Protein AF-A0A7W5FEH5-F1 (afdb_monomer)

Solvent-accessible surface area (backbone atoms only — not comparable to full-atom values): 12881 Å² total; per-residue (Å²): 132,83,69,54,29,37,25,40,44,29,21,60,77,57,54,72,66,44,33,53,40,25,18,49,36,16,28,54,39,15,72,70,60,27,34,40,32,29,53,21,36,54,32,23,28,34,26,21,28,47,20,12,44,78,50,76,26,53,26,38,14,51,26,34,42,82,52,74,75,82,51,43,84,50,43,74,41,75,48,65,62,53,45,51,74,65,44,44,59,56,50,52,70,69,30,65,14,35,39,33,40,38,62,35,74,69,33,51,50,41,50,52,52,29,62,69,65,72,79,42,51,36,28,30,38,50,58,71,81,62,55,46,98,88,66,48,68,54,81,78,62,44,79,26,95,44,45,65,59,36,48,38,46,49,72,59,67,47,68,69,59,21,53,51,71,56,56,34,36,57,91,33,45,65,58,51,52,47,54,54,24,55,76,22,71,29,87,76,50,74,67,60,57,56,56,58,72,73,47,68,76,36,78,48,79,42,85,22,66,60,46,35,37,36,38,38,38,57,57,93,92,52,67,46,33,43,36,37,42,32,36,78,42,49,76,68,55,44,55,51,52,55,52,46,49,76,75,71

InterPro domains:
  IPR041164 AF_1126-like [PF18306] (4-126)
  IPR052341 LOG family pyrimidine/purine nucleotide 5'-monophosphatases [PTHR43393] (5-111)

Secondary structure (DSSP, 8-state):
-PPPEEEEE--SS--HHHHHHHHHHHHHHHHTTPEEEE---STHHHHHHHHHHTTT--EEEEE-SSSSTTS-TT-SEEEE---GGGGHHHHHHH-SEEEEES--HHHHHHHHHHHHHSSS-EEEESS---B-TTSPBPTTEEEESSHHHHHHHHTT-SSSSSEEEEEEEGGGHHHHHHHHHHHTT----HHHHHHHTT-SSEEEEE-SSS-EEEEEE--TT-SEEEEEEEES--HHHHHHHHHHHHH-

Foldseek 3Di:
DDAAEEEEEEDLDDDPVLLVQLLCLLQVCLVVQHEYEYQQAHDSRLSSLNSVLVSVHAYEHAYCCQDCPRGHPSHPYYDRDVNHLVSLLVRLVPHQEYEYRADDPSSVVNQVSNVVVVRHQAEYADHDFDADPVRHTDPRYHYDPGSVVRNCVNVVVPFPLQKAKDKDFLVCVVVLVCVLLVVQVADDDPVQVVQCVVDPQDWGWGVGVFTWIKGWHDDVVDRMIIIMIGTPQDPVNNVVSVVSNVVD

Nearest PDB structures (foldseek):
  6y01-assembly1_CCC  TM=8.907E-01  e=1.622E-13  Rippkaea orientalis PCC 8801
  1wek-assembly1_F  TM=8.168E-01  e=7.192E-09  Thermus thermophilus
  1weh-assembly2_B  TM=8.339E-01  e=5.600E-09  Thermus thermophilus HB8
  1wek-assembly1_C  TM=7.932E-01  e=3.659E-08  Thermus thermophilus
  3maj-assembly1_A-2  TM=5.367E-01  e=3.659E-08  Rhodopseudomonas palustris

Sequence (248 aa):
MTSVQIAVCGPAECTVRETEQARRVGELLAEAGAVVLCGGGAGVMAAVAAGARSRDGLIVGVWSGDSRAGASPDLSATVVTGMGQARNAILVRSADALISVGGSWGTLSEIALGMRRGDLPVVALGGWRIHAADGTPVPGIHYADTPESAVEHALGRSRRDDVVADWVSEENLVRFLEELSRLIGYDYDHLDEAALAAGTPLRHPLMGTPPLEVELSREPGGSVVDIRVHGAIDPILAARIETMFALL

pLDDT: mean 91.6, std 9.56, range [40.38, 98.88]

Structure (mmCIF, N/CA/C/O backbone):
data_AF-A0A7W5FEH5-F1
#
_entry.id   AF-A0A7W5FEH5-F1
#
loop_
_atom_site.group_PDB
_atom_site.id
_atom_site.type_symbol
_atom_site.label_atom_id
_atom_site.label_alt_id
_atom_site.label_comp_id
_atom_site.label_asym_id
_atom_site.label_entity_id
_atom_site.label_seq_id
_atom_site.pdbx_PDB_ins_code
_atom_site.Cartn_x
_atom_site.Cartn_y
_atom_site.Cartn_z
_atom_site.occupancy
_atom_site.B_iso_or_equiv
_atom_site.auth_seq_id
_atom_site.auth_comp_id
_atom_site.auth_asym_id
_atom_site.auth_atom_id
_atom_site.pdbx_PDB_model_num
ATOM 1 N N . MET A 1 1 ? -11.810 -15.185 7.386 1.00 48.34 1 MET A N 1
ATOM 2 C CA . MET A 1 1 ? -11.270 -13.816 7.251 1.00 48.34 1 MET A CA 1
ATOM 3 C C . MET A 1 1 ? -11.502 -13.368 5.823 1.00 48.34 1 MET A C 1
ATOM 5 O O . MET A 1 1 ? -11.326 -14.181 4.924 1.00 48.34 1 MET A O 1
ATOM 9 N N . THR A 1 2 ? -11.975 -12.143 5.619 1.00 58.84 2 THR A N 1
ATOM 10 C CA . THR A 1 2 ? -12.082 -11.534 4.287 1.00 58.84 2 THR A CA 1
ATOM 11 C C . THR A 1 2 ? -10.680 -11.192 3.787 1.00 58.84 2 THR A C 1
ATOM 13 O O . THR A 1 2 ? -9.881 -10.658 4.552 1.00 58.84 2 THR A O 1
ATOM 16 N N . SER A 1 3 ? -10.356 -11.536 2.540 1.00 82.00 3 SER A N 1
ATOM 17 C CA . SER A 1 3 ? -9.067 -11.178 1.935 1.00 82.00 3 SER A CA 1
ATOM 18 C C . SER A 1 3 ? -8.947 -9.660 1.783 1.00 82.00 3 SER A C 1
ATOM 20 O O . SER A 1 3 ? -9.900 -9.026 1.330 1.00 82.00 3 SER A O 1
ATOM 22 N N . VAL A 1 4 ? -7.780 -9.106 2.126 1.00 93.62 4 VAL A N 1
ATOM 23 C CA . VAL A 1 4 ? -7.454 -7.678 1.959 1.00 93.62 4 VAL A CA 1
ATOM 24 C C . VAL A 1 4 ? -7.454 -7.317 0.471 1.00 93.62 4 VAL A C 1
ATOM 26 O O . VAL A 1 4 ? -6.902 -8.062 -0.342 1.00 93.62 4 VAL A O 1
ATOM 29 N N . GLN A 1 5 ? -8.057 -6.187 0.110 1.00 97.75 5 GLN A N 1
ATOM 30 C CA . GLN A 1 5 ? -8.160 -5.684 -1.258 1.00 97.75 5 GLN A CA 1
ATOM 31 C C . GLN A 1 5 ? -7.259 -4.464 -1.452 1.00 97.75 5 GLN A C 1
ATOM 33 O O . GLN A 1 5 ? -7.491 -3.409 -0.870 1.00 97.75 5 GLN A O 1
ATOM 38 N N . ILE A 1 6 ? -6.244 -4.573 -2.304 1.00 98.62 6 ILE A N 1
ATOM 39 C CA . ILE A 1 6 ? -5.294 -3.484 -2.552 1.00 98.62 6 ILE A CA 1
ATOM 40 C C . ILE A 1 6 ? -5.514 -2.930 -3.953 1.00 98.62 6 ILE A C 1
ATOM 42 O O . ILE A 1 6 ? -5.346 -3.640 -4.947 1.00 98.62 6 ILE A O 1
ATOM 46 N N . ALA A 1 7 ? -5.878 -1.650 -4.039 1.00 98.69 7 ALA A N 1
ATOM 47 C CA . ALA A 1 7 ? -5.933 -0.950 -5.313 1.00 98.69 7 ALA A CA 1
ATOM 48 C C . ALA A 1 7 ? -4.529 -0.546 -5.757 1.00 98.69 7 ALA A C 1
ATOM 50 O O . ALA A 1 7 ? -3.777 0.052 -4.992 1.00 98.69 7 ALA A O 1
ATOM 51 N N . VAL A 1 8 ? -4.200 -0.825 -7.015 1.00 98.69 8 VAL A N 1
ATOM 52 C CA . VAL A 1 8 ? -2.961 -0.381 -7.651 1.00 98.69 8 VAL A CA 1
ATOM 53 C C . VAL A 1 8 ? -3.290 0.451 -8.882 1.00 98.69 8 VAL A C 1
ATOM 55 O O . VAL A 1 8 ? -4.014 0.007 -9.781 1.00 98.69 8 VAL A O 1
ATOM 58 N N . CYS A 1 9 ? -2.745 1.664 -8.933 1.00 98.25 9 CYS A N 1
ATOM 59 C CA . CYS A 1 9 ? -2.927 2.580 -10.050 1.00 98.25 9 CYS A CA 1
ATOM 60 C C . CYS A 1 9 ? -1.619 3.181 -10.563 1.00 98.25 9 CYS A C 1
ATOM 62 O O . CYS A 1 9 ? -0.602 3.187 -9.880 1.00 98.25 9 CYS A O 1
ATOM 64 N N . GLY A 1 10 ? -1.647 3.694 -11.792 1.00 97.75 10 GLY A N 1
ATOM 65 C CA . GLY A 1 10 ? -0.487 4.288 -12.450 1.00 97.75 10 GLY A CA 1
ATOM 66 C C . GLY A 1 10 ? -0.781 4.653 -13.906 1.00 97.75 10 GLY A C 1
ATOM 67 O O . GLY A 1 10 ? -1.911 4.456 -14.368 1.00 97.75 10 GLY A O 1
ATOM 68 N N . PRO A 1 11 ? 0.198 5.219 -14.627 1.00 96.69 11 PRO A N 1
ATOM 69 C CA . PRO A 1 11 ? 0.021 5.645 -16.007 1.00 96.69 11 PRO A CA 1
ATOM 70 C C . PRO A 1 11 ? -0.208 4.465 -16.970 1.00 96.69 11 PRO A C 1
ATOM 72 O O . PRO A 1 11 ? 0.320 3.365 -16.786 1.00 96.69 11 PRO A O 1
A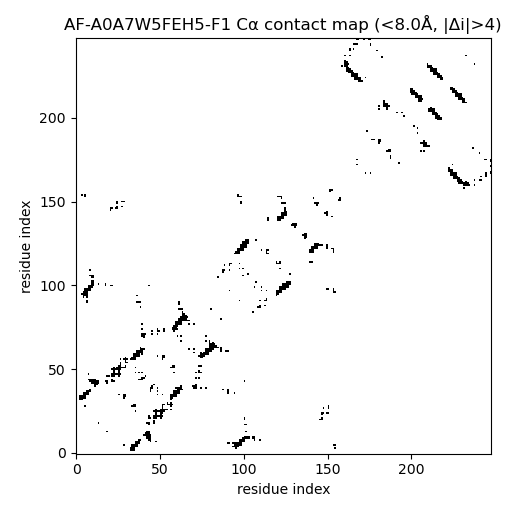TOM 75 N N . ALA A 1 12 ? -0.976 4.727 -18.034 1.00 94.75 12 ALA A N 1
ATOM 76 C CA . ALA A 1 12 ? -1.167 3.796 -19.153 1.00 94.75 12 ALA A CA 1
ATOM 77 C C . ALA A 1 12 ? 0.075 3.702 -20.062 1.00 94.75 12 ALA A C 1
ATOM 79 O O . ALA A 1 12 ? 0.290 2.680 -20.708 1.00 94.75 12 ALA A O 1
ATOM 80 N N . GLU A 1 13 ? 0.895 4.752 -20.076 1.00 95.44 13 GLU A N 1
ATOM 81 C CA . GLU A 1 13 ? 2.217 4.791 -20.699 1.00 95.44 13 GLU A CA 1
ATOM 82 C C . GLU A 1 13 ? 3.259 4.860 -19.587 1.00 95.44 13 GLU A C 1
ATOM 84 O O . GLU A 1 13 ? 3.321 5.847 -18.858 1.00 95.44 13 GLU A O 1
ATOM 89 N N . CYS A 1 14 ? 4.049 3.805 -19.416 1.00 93.31 14 CYS A N 1
ATOM 90 C CA . CYS A 1 14 ? 4.992 3.702 -18.311 1.00 93.31 14 CYS A CA 1
ATOM 91 C C . CYS A 1 14 ? 6.418 3.455 -18.801 1.00 93.31 14 CYS A C 1
ATOM 93 O O . CYS A 1 14 ? 6.663 2.845 -19.842 1.00 93.31 14 CYS A O 1
ATOM 95 N N . THR A 1 15 ? 7.373 3.926 -18.011 1.00 96.62 15 THR A N 1
ATOM 96 C CA . THR A 1 15 ? 8.795 3.635 -18.174 1.00 96.62 15 THR A CA 1
ATOM 97 C C . THR A 1 15 ? 9.098 2.168 -17.859 1.00 96.62 15 THR A C 1
ATOM 99 O O . THR A 1 15 ? 8.311 1.464 -17.219 1.00 96.62 15 THR A O 1
ATOM 102 N N . VAL A 1 16 ? 10.287 1.701 -18.257 1.00 97.56 16 VAL A N 1
ATOM 103 C CA . VAL A 1 16 ? 10.780 0.360 -17.892 1.00 97.56 16 VAL A CA 1
ATOM 104 C C . VAL A 1 16 ? 10.779 0.180 -16.372 1.00 97.56 16 VAL A C 1
ATOM 106 O O . VAL A 1 16 ? 10.249 -0.806 -15.873 1.00 97.56 16 VAL A O 1
ATOM 109 N N . ARG A 1 17 ? 11.263 1.185 -15.633 1.00 96.69 17 ARG A N 1
ATOM 110 C CA . ARG A 1 17 ? 11.301 1.157 -14.168 1.00 96.69 17 ARG A CA 1
ATOM 111 C C . ARG A 1 17 ? 9.907 1.039 -13.550 1.00 96.69 17 ARG A C 1
ATOM 113 O O . ARG A 1 17 ? 9.709 0.208 -12.673 1.00 96.69 17 ARG A O 1
ATOM 120 N N . GLU A 1 18 ? 8.941 1.840 -13.998 1.00 98.06 18 GLU A N 1
ATOM 121 C CA . GLU A 1 18 ? 7.557 1.756 -13.503 1.00 98.06 18 GLU A CA 1
ATOM 122 C C . GLU A 1 18 ? 6.922 0.400 -13.834 1.00 98.06 18 GLU A C 1
ATOM 124 O O . GLU A 1 18 ? 6.196 -0.151 -13.011 1.00 98.06 18 GLU A O 1
ATOM 129 N N . THR A 1 19 ? 7.233 -0.165 -15.005 1.00 98.44 19 THR A N 1
ATOM 130 C CA . THR A 1 19 ? 6.774 -1.501 -15.415 1.00 98.44 19 THR A CA 1
ATOM 131 C C . THR A 1 19 ? 7.313 -2.579 -14.473 1.00 98.44 19 THR A C 1
ATOM 133 O O . THR A 1 19 ? 6.551 -3.403 -13.970 1.00 98.44 19 THR A O 1
ATOM 136 N N . GLU A 1 20 ? 8.619 -2.564 -14.197 1.00 98.50 20 GLU A N 1
ATOM 137 C CA . GLU A 1 20 ? 9.277 -3.513 -13.294 1.00 98.50 20 GLU A CA 1
ATOM 138 C C . GLU A 1 20 ? 8.762 -3.380 -11.859 1.00 98.50 20 GLU A C 1
ATOM 140 O O . GLU A 1 20 ? 8.422 -4.382 -11.228 1.00 98.50 20 GLU A O 1
ATOM 145 N N . GLN A 1 21 ? 8.636 -2.145 -11.363 1.00 98.56 21 GLN A N 1
ATOM 146 C CA . GLN A 1 21 ? 8.097 -1.867 -10.034 1.00 98.56 21 GLN A CA 1
ATOM 147 C C . GLN A 1 21 ? 6.644 -2.335 -9.909 1.00 98.56 21 GLN A C 1
ATOM 149 O O . GLN A 1 21 ? 6.315 -3.027 -8.950 1.00 98.56 21 GLN A O 1
ATOM 154 N N . ALA A 1 22 ? 5.785 -2.027 -10.882 1.00 98.69 22 ALA A N 1
ATOM 155 C CA . ALA A 1 22 ? 4.389 -2.459 -10.879 1.00 98.69 22 ALA A CA 1
ATOM 156 C C . ALA A 1 22 ? 4.258 -3.987 -10.939 1.00 98.69 22 ALA A C 1
ATOM 158 O O . ALA A 1 22 ? 3.466 -4.563 -10.192 1.00 98.69 22 ALA A O 1
ATOM 159 N N . ARG A 1 23 ? 5.069 -4.656 -11.772 1.00 98.81 23 ARG A N 1
ATOM 160 C CA . ARG A 1 23 ? 5.120 -6.124 -11.823 1.00 98.81 23 ARG A CA 1
ATOM 161 C C . ARG A 1 23 ? 5.514 -6.702 -10.468 1.00 98.81 23 ARG A C 1
ATOM 163 O O . ARG A 1 23 ? 4.845 -7.608 -9.980 1.00 98.81 23 ARG A O 1
ATOM 170 N N . ARG A 1 24 ? 6.548 -6.140 -9.834 1.00 98.81 24 ARG A N 1
ATOM 171 C CA . ARG A 1 24 ? 7.015 -6.575 -8.514 1.00 98.81 24 ARG A CA 1
ATOM 172 C C . ARG A 1 24 ? 5.965 -6.357 -7.420 1.00 98.81 24 ARG A C 1
ATOM 174 O O . ARG A 1 24 ? 5.753 -7.254 -6.613 1.00 98.81 24 ARG A O 1
ATOM 181 N N . VAL A 1 25 ? 5.268 -5.217 -7.422 1.00 98.88 25 VAL A N 1
ATOM 182 C CA . VAL A 1 25 ? 4.128 -4.962 -6.520 1.00 98.88 25 VAL A CA 1
ATOM 183 C C . VAL A 1 25 ? 3.056 -6.041 -6.688 1.00 98.88 25 VAL A C 1
ATOM 185 O O . VAL A 1 25 ? 2.580 -6.587 -5.697 1.00 98.88 25 VAL A O 1
ATOM 188 N N . GLY A 1 26 ? 2.707 -6.390 -7.930 1.00 98.75 26 GLY A N 1
ATOM 189 C CA . GLY A 1 26 ? 1.721 -7.434 -8.214 1.00 98.75 26 GLY A CA 1
ATOM 190 C C . GLY A 1 26 ? 2.116 -8.798 -7.646 1.00 98.75 26 GLY A C 1
ATOM 191 O O . GLY A 1 26 ? 1.300 -9.441 -6.990 1.00 98.75 26 GLY A O 1
ATOM 192 N N . GLU A 1 27 ? 3.368 -9.218 -7.852 1.00 98.88 27 GLU A N 1
ATOM 193 C CA . GLU A 1 27 ? 3.898 -10.471 -7.292 1.00 98.88 27 GLU A CA 1
ATOM 194 C C . GLU A 1 27 ? 3.787 -10.507 -5.765 1.00 98.88 27 GLU A C 1
ATOM 196 O O . GLU A 1 27 ? 3.255 -11.463 -5.210 1.00 98.88 27 GLU A O 1
ATOM 201 N N . LEU A 1 28 ? 4.251 -9.447 -5.096 1.00 98.62 28 LEU A N 1
ATOM 202 C CA . LEU A 1 28 ? 4.276 -9.346 -3.637 1.00 98.62 28 LEU A CA 1
ATOM 203 C C . LEU A 1 28 ? 2.869 -9.374 -3.023 1.00 98.62 28 LEU A C 1
ATOM 205 O O . LEU A 1 28 ? 2.646 -10.021 -2.001 1.00 98.62 28 LEU A O 1
ATOM 209 N N . LEU A 1 29 ? 1.908 -8.684 -3.643 1.00 98.44 29 LEU A N 1
ATOM 210 C CA . LEU A 1 29 ? 0.517 -8.680 -3.187 1.00 98.44 29 LEU A CA 1
ATOM 211 C C . LEU A 1 29 ? -0.125 -10.065 -3.309 1.00 98.44 29 LEU A C 1
ATOM 213 O O . LEU A 1 29 ? -0.811 -10.508 -2.387 1.00 98.44 29 LEU A O 1
ATOM 217 N N . ALA A 1 30 ? 0.129 -10.761 -4.418 1.00 97.56 30 ALA A N 1
ATOM 218 C CA . ALA A 1 30 ? -0.353 -12.121 -4.627 1.00 97.56 30 ALA A CA 1
ATOM 219 C C . ALA A 1 30 ? 0.292 -13.120 -3.650 1.00 97.56 30 ALA A C 1
ATOM 221 O O . ALA A 1 30 ? -0.419 -13.912 -3.037 1.00 97.56 30 ALA A O 1
ATOM 222 N N . GLU A 1 31 ? 1.608 -13.031 -3.430 1.00 96.69 31 GLU A N 1
ATOM 223 C CA . GLU A 1 31 ? 2.336 -13.825 -2.426 1.00 96.69 31 GLU A CA 1
ATOM 224 C C . GLU A 1 31 ? 1.781 -13.604 -1.005 1.00 96.69 31 GLU A C 1
ATOM 226 O O . GLU A 1 31 ? 1.738 -14.531 -0.197 1.00 96.69 31 GLU A O 1
ATOM 231 N N . ALA A 1 32 ? 1.301 -12.394 -0.703 1.00 94.69 32 ALA A N 1
ATOM 232 C CA . ALA A 1 32 ? 0.654 -12.064 0.564 1.00 94.69 32 ALA A CA 1
ATOM 233 C C . ALA A 1 32 ? -0.827 -12.494 0.656 1.00 94.69 32 ALA A C 1
ATOM 235 O O . ALA A 1 32 ? -1.456 -12.271 1.692 1.00 94.69 32 ALA A O 1
ATOM 236 N N . GLY A 1 33 ? -1.395 -13.092 -0.397 1.00 95.31 33 GLY A N 1
ATOM 237 C CA . GLY A 1 33 ? -2.798 -13.516 -0.447 1.00 95.31 33 GLY A CA 1
ATOM 238 C C . GLY A 1 33 ? -3.807 -12.369 -0.584 1.00 95.31 33 GLY A C 1
ATOM 239 O O . GLY A 1 33 ? -4.996 -12.566 -0.317 1.00 95.31 33 GLY A O 1
ATOM 240 N N . ALA A 1 34 ? -3.355 -11.174 -0.977 1.00 96.75 34 ALA A N 1
ATOM 241 C CA . ALA A 1 34 ? -4.222 -10.025 -1.205 1.00 96.75 34 ALA A CA 1
ATOM 242 C C . ALA A 1 34 ? -4.932 -10.113 -2.565 1.00 96.75 34 ALA A C 1
ATOM 244 O O . ALA A 1 34 ? -4.412 -10.656 -3.542 1.00 96.75 34 ALA A O 1
ATOM 245 N N . VAL A 1 35 ? -6.126 -9.526 -2.639 1.00 98.19 35 VAL A N 1
ATOM 246 C CA . VAL A 1 35 ? -6.834 -9.298 -3.900 1.00 98.19 35 VAL A CA 1
ATOM 247 C C . VAL A 1 35 ? -6.327 -7.999 -4.508 1.00 98.19 35 VAL A C 1
ATOM 249 O O . VAL A 1 35 ? -6.398 -6.946 -3.876 1.00 98.19 35 VAL A O 1
ATOM 252 N N . VAL A 1 36 ? -5.846 -8.053 -5.746 1.00 98.69 36 VAL A N 1
ATOM 253 C CA . VAL A 1 36 ? -5.383 -6.862 -6.463 1.00 98.69 36 VAL A CA 1
ATOM 254 C C . VAL A 1 36 ? -6.550 -6.246 -7.224 1.00 98.69 36 VAL A C 1
ATOM 256 O O . VAL A 1 36 ? -7.168 -6.898 -8.066 1.00 98.69 36 VAL A O 1
ATOM 259 N N . LEU A 1 37 ? -6.835 -4.973 -6.966 1.00 98.75 37 LEU A N 1
ATOM 260 C CA . LEU A 1 37 ? -7.769 -4.175 -7.754 1.00 98.75 37 LEU A CA 1
ATOM 261 C C . LEU A 1 37 ? -6.978 -3.225 -8.662 1.00 98.75 37 LEU A C 1
ATOM 263 O O . LEU A 1 37 ? -6.056 -2.556 -8.207 1.00 98.75 37 LEU A O 1
ATOM 267 N N . CYS A 1 38 ? -7.330 -3.106 -9.940 1.00 98.38 38 CYS A N 1
ATOM 268 C CA . CYS A 1 38 ? -6.730 -2.098 -10.827 1.00 98.38 38 CYS A CA 1
ATOM 269 C C . CYS A 1 38 ? -7.743 -1.579 -11.856 1.00 98.38 38 CYS A C 1
ATOM 271 O O . CYS A 1 38 ? -8.868 -2.066 -11.931 1.00 98.38 38 CYS A O 1
ATOM 273 N N . GLY A 1 39 ? -7.376 -0.585 -12.668 1.00 96.81 39 GLY A N 1
ATOM 274 C CA . GLY A 1 39 ? -8.247 -0.089 -13.746 1.00 96.81 39 GLY A CA 1
ATOM 275 C C . GLY A 1 39 ? -8.279 -0.975 -15.002 1.00 96.81 39 GLY A C 1
ATOM 276 O O . GLY A 1 39 ? -9.066 -0.724 -15.909 1.00 96.81 39 GLY A O 1
ATOM 277 N N . GLY A 1 40 ? -7.436 -2.012 -15.071 1.00 93.69 40 GLY A N 1
ATOM 278 C CA . GLY A 1 40 ? -7.490 -3.060 -16.097 1.00 93.69 40 GLY A CA 1
ATOM 279 C C . GLY A 1 40 ? -6.951 -2.703 -17.487 1.00 93.69 40 GLY A C 1
ATOM 280 O O . GLY A 1 40 ? -7.102 -3.513 -18.398 1.00 93.69 40 GLY A O 1
ATOM 281 N N . GLY A 1 41 ? -6.346 -1.525 -17.664 1.00 92.62 41 GLY A N 1
ATOM 282 C CA . GLY A 1 41 ? -5.756 -1.088 -18.936 1.00 92.62 41 GLY A CA 1
ATOM 283 C C . GLY A 1 41 ? -4.274 -1.424 -19.103 1.00 92.62 41 GLY A C 1
ATOM 284 O O . GLY A 1 41 ? -3.713 -2.223 -18.358 1.00 92.62 41 GLY A O 1
ATOM 285 N N . ALA A 1 42 ? -3.646 -0.785 -20.091 1.00 96.06 42 ALA A N 1
ATOM 286 C CA . ALA A 1 42 ? -2.216 -0.898 -20.377 1.00 96.06 42 ALA A CA 1
ATOM 287 C C . ALA A 1 42 ? -1.330 -0.241 -19.295 1.00 96.06 42 ALA A C 1
ATOM 289 O O . ALA A 1 42 ? -1.818 0.309 -18.302 1.00 96.06 42 ALA A O 1
ATOM 290 N N . GLY A 1 43 ? -0.014 -0.299 -19.503 1.00 97.38 43 GLY A N 1
ATOM 291 C CA . GLY A 1 43 ? 0.981 0.338 -18.645 1.00 97.38 43 GLY A CA 1
ATOM 292 C C . GLY A 1 43 ? 1.088 -0.326 -17.276 1.00 97.38 43 GLY A C 1
ATOM 293 O O . GLY A 1 43 ? 1.100 -1.555 -17.173 1.00 97.38 43 GLY A O 1
ATOM 294 N N . VAL A 1 44 ? 1.109 0.485 -16.214 1.00 98.19 44 VAL A N 1
ATOM 295 C CA . VAL A 1 44 ? 1.226 0.003 -14.824 1.00 98.19 44 VAL A CA 1
ATOM 296 C C . VAL A 1 44 ? 0.162 -1.040 -14.483 1.00 98.19 44 VAL A C 1
ATOM 298 O O . VAL A 1 44 ? 0.463 -2.038 -13.831 1.00 98.19 44 VAL A O 1
ATOM 301 N N . MET A 1 45 ? -1.076 -0.845 -14.942 1.00 97.25 45 MET A N 1
ATOM 302 C CA . MET A 1 45 ? -2.188 -1.748 -14.628 1.00 97.25 45 MET A CA 1
ATOM 303 C C . MET A 1 45 ? -2.029 -3.128 -15.279 1.00 97.25 45 MET A C 1
ATOM 305 O O . MET A 1 45 ? -2.397 -4.133 -14.673 1.00 97.25 45 MET A O 1
ATOM 309 N N . ALA A 1 46 ? -1.457 -3.190 -16.483 1.00 98.19 46 ALA A N 1
ATOM 310 C CA . ALA A 1 46 ? -1.130 -4.456 -17.131 1.00 98.19 46 ALA A CA 1
ATOM 311 C C . ALA A 1 46 ? 0.047 -5.138 -16.423 1.00 98.19 46 ALA A C 1
ATOM 313 O O . ALA A 1 46 ? -0.012 -6.332 -16.149 1.00 98.19 46 ALA A O 1
ATOM 314 N N . ALA A 1 47 ? 1.080 -4.372 -16.058 1.00 98.62 47 ALA A N 1
ATOM 315 C CA . ALA A 1 47 ? 2.257 -4.896 -15.374 1.00 98.62 47 ALA A CA 1
ATOM 316 C C . ALA A 1 47 ? 1.928 -5.494 -13.995 1.00 98.62 47 ALA A C 1
ATOM 318 O O . ALA A 1 47 ? 2.362 -6.607 -13.696 1.00 98.62 47 ALA A O 1
ATOM 319 N N . VAL A 1 48 ? 1.120 -4.808 -13.177 1.00 98.75 48 VAL A N 1
ATOM 320 C CA . VAL A 1 48 ? 0.690 -5.338 -11.870 1.00 98.75 48 VAL A CA 1
ATOM 321 C C . VAL A 1 48 ? -0.194 -6.578 -12.022 1.00 98.75 48 VAL A C 1
ATOM 323 O O . VAL A 1 48 ? -0.019 -7.540 -11.276 1.00 98.75 48 VAL A O 1
ATOM 326 N N . ALA A 1 49 ? -1.091 -6.602 -13.016 1.00 98.56 49 ALA A N 1
ATOM 327 C CA . ALA A 1 49 ? -1.933 -7.766 -13.289 1.00 98.56 49 ALA A CA 1
ATOM 328 C C . ALA A 1 49 ? -1.091 -8.983 -13.702 1.00 98.56 49 ALA A C 1
ATOM 330 O O . ALA A 1 49 ? -1.289 -10.070 -13.163 1.00 98.56 49 ALA A O 1
ATOM 331 N N . ALA A 1 50 ? -0.107 -8.790 -14.585 1.00 98.50 50 ALA A N 1
ATOM 332 C CA . ALA A 1 50 ? 0.831 -9.834 -14.986 1.00 98.50 50 ALA A CA 1
ATOM 333 C C . ALA A 1 50 ? 1.672 -10.345 -13.802 1.00 98.50 50 ALA A C 1
ATOM 335 O O . ALA A 1 50 ? 1.845 -11.552 -13.634 1.00 98.50 50 ALA A O 1
ATOM 336 N N . GLY A 1 51 ? 2.166 -9.437 -12.953 1.00 98.69 51 GLY A N 1
ATOM 337 C CA . GLY A 1 51 ? 2.912 -9.781 -11.740 1.00 98.69 51 GLY A CA 1
ATOM 338 C C . GLY A 1 51 ? 2.097 -10.645 -10.782 1.00 98.69 51 GLY A C 1
ATOM 339 O O . GLY A 1 51 ? 2.520 -11.743 -10.423 1.00 98.69 51 GLY A O 1
ATOM 340 N N . ALA A 1 52 ? 0.891 -10.201 -10.437 1.00 98.50 52 ALA A N 1
ATOM 341 C CA . ALA A 1 52 ? 0.007 -10.947 -9.548 1.00 98.50 52 ALA A CA 1
ATOM 342 C C . ALA A 1 52 ? -0.425 -12.292 -10.151 1.00 98.50 52 ALA A C 1
ATOM 344 O O . ALA A 1 52 ? -0.410 -13.309 -9.459 1.00 98.50 52 ALA A O 1
ATOM 345 N N . ARG A 1 53 ? -0.728 -12.339 -11.456 1.00 98.00 53 ARG A N 1
ATOM 346 C CA . ARG A 1 53 ? -1.065 -13.591 -12.148 1.00 98.00 53 ARG A CA 1
ATOM 347 C C . ARG A 1 53 ? 0.088 -14.590 -12.141 1.00 98.00 53 ARG A C 1
ATOM 349 O O . ARG A 1 53 ? -0.158 -15.780 -11.995 1.00 98.00 53 ARG A O 1
ATOM 356 N N . SER A 1 54 ? 1.335 -14.129 -12.248 1.00 98.38 54 SER A N 1
ATOM 357 C CA . SER A 1 54 ? 2.512 -15.012 -12.195 1.00 98.38 54 SER A CA 1
ATOM 358 C C . SER A 1 54 ? 2.701 -15.728 -10.847 1.00 98.38 54 SER A C 1
ATOM 360 O O . SER A 1 54 ? 3.526 -16.636 -10.739 1.00 98.38 54 SER A O 1
ATOM 362 N N . ARG A 1 55 ? 1.935 -15.321 -9.829 1.00 98.31 55 ARG A N 1
ATOM 363 C CA . ARG A 1 55 ? 1.889 -15.881 -8.474 1.00 98.31 55 ARG A CA 1
ATOM 364 C C . ARG A 1 55 ? 0.500 -16.414 -8.104 1.00 98.31 55 ARG A C 1
ATOM 366 O O . ARG A 1 55 ? 0.174 -16.484 -6.926 1.00 98.31 55 ARG A O 1
ATOM 373 N N . ASP A 1 56 ? -0.326 -16.731 -9.103 1.00 97.56 56 ASP A N 1
ATOM 374 C CA . ASP A 1 56 ? -1.696 -17.239 -8.933 1.00 97.56 56 ASP A CA 1
ATOM 375 C C . ASP A 1 56 ? -2.613 -16.323 -8.089 1.00 97.56 56 ASP A C 1
ATOM 377 O O . ASP A 1 56 ? -3.583 -16.769 -7.474 1.00 97.56 56 ASP A O 1
ATOM 381 N N . GLY A 1 57 ? -2.325 -15.016 -8.071 1.00 97.62 57 GLY A N 1
ATOM 382 C CA . GLY A 1 57 ? -3.119 -14.020 -7.357 1.00 97.62 57 GLY A CA 1
ATOM 383 C C . GLY A 1 57 ? -4.487 -13.765 -7.994 1.00 97.62 57 GLY A C 1
ATOM 384 O O . GLY A 1 57 ? -4.688 -13.945 -9.198 1.00 97.62 57 GLY A O 1
ATOM 385 N N . LEU A 1 58 ? -5.439 -13.286 -7.188 1.00 97.94 58 LEU A N 1
ATOM 386 C CA . LEU A 1 58 ? -6.743 -12.831 -7.671 1.00 97.94 58 LEU A CA 1
ATOM 387 C C . LEU A 1 58 ? -6.666 -11.352 -8.075 1.00 97.94 58 LEU A C 1
ATOM 389 O O . LEU A 1 58 ? -6.421 -10.495 -7.227 1.00 97.94 58 LEU A O 1
ATOM 393 N N . ILE A 1 59 ? -6.917 -11.047 -9.354 1.00 98.00 59 ILE A N 1
ATOM 394 C CA . ILE A 1 59 ? -6.876 -9.678 -9.890 1.00 98.00 59 ILE A CA 1
ATOM 395 C C . ILE A 1 59 ? -8.227 -9.283 -10.482 1.00 98.00 59 ILE A C 1
ATOM 397 O O . ILE A 1 59 ? -8.740 -9.943 -11.391 1.00 98.00 59 ILE A O 1
ATOM 401 N N . VAL A 1 60 ? -8.783 -8.170 -10.011 1.00 98.56 60 VAL A N 1
ATOM 402 C CA . VAL A 1 60 ? -10.051 -7.609 -10.486 1.00 98.56 60 VAL A CA 1
ATOM 403 C C . VAL A 1 60 ? -9.806 -6.261 -11.160 1.00 98.56 60 VAL A C 1
ATOM 405 O O . VAL A 1 60 ? -9.323 -5.312 -10.545 1.00 98.56 60 VAL A O 1
ATOM 408 N N . GLY A 1 61 ? -10.171 -6.161 -12.438 1.00 98.19 61 GLY A N 1
ATOM 409 C CA . GLY A 1 61 ? -10.095 -4.912 -13.193 1.00 98.19 61 GLY A CA 1
ATOM 410 C C . GLY A 1 61 ? -11.415 -4.148 -13.167 1.00 98.19 61 GLY A C 1
ATOM 411 O O . GLY A 1 61 ? -12.416 -4.638 -13.691 1.00 98.19 61 GLY A O 1
ATOM 412 N N . VAL A 1 62 ? -11.415 -2.936 -12.617 1.00 98.31 62 VAL A N 1
ATOM 413 C CA . VAL A 1 62 ? -12.508 -1.962 -12.736 1.00 98.31 62 VAL A CA 1
ATOM 414 C C . VAL A 1 62 ? -12.334 -1.232 -14.066 1.00 98.31 62 VAL A C 1
ATOM 416 O O . VAL A 1 62 ? -11.592 -0.260 -14.166 1.00 98.31 62 VAL A O 1
ATOM 419 N N . TRP A 1 63 ? -12.979 -1.742 -15.110 1.00 97.00 63 TRP A N 1
ATOM 420 C CA . TRP A 1 63 ? -12.759 -1.331 -16.492 1.00 97.00 63 TRP A CA 1
ATOM 421 C C . TRP A 1 63 ? -13.644 -0.151 -16.897 1.00 97.00 63 TRP A C 1
ATOM 423 O O . TRP A 1 63 ? -14.847 -0.133 -16.624 1.00 97.00 63 TRP A O 1
ATOM 433 N N . SER A 1 64 ? -13.055 0.836 -17.575 1.00 95.75 64 SER A N 1
ATOM 434 C CA . SER A 1 64 ? -13.725 2.085 -17.964 1.00 95.75 64 SER A CA 1
ATOM 435 C C . SER A 1 64 ? -14.616 1.963 -19.204 1.00 95.75 64 SER A C 1
ATOM 437 O O . SER A 1 64 ? -15.510 2.793 -19.380 1.00 95.75 64 SER A O 1
ATOM 439 N N . GLY A 1 65 ? -14.375 0.956 -20.051 1.00 93.69 65 GLY A N 1
ATOM 440 C CA . GLY A 1 65 ? -15.143 0.707 -21.270 1.00 93.69 65 GLY A CA 1
ATOM 441 C C . GLY A 1 65 ? -16.543 0.150 -21.003 1.00 93.69 65 GLY A C 1
ATOM 442 O O . GLY A 1 65 ? -16.878 -0.232 -19.882 1.00 93.69 65 GLY A O 1
ATOM 443 N N . ASP A 1 66 ? -17.351 0.099 -22.058 1.00 94.31 66 ASP A N 1
ATOM 444 C CA . ASP A 1 66 ? -18.728 -0.422 -22.091 1.00 94.31 66 ASP A CA 1
ATOM 445 C C . ASP A 1 66 ? -18.810 -1.927 -22.418 1.00 94.31 66 ASP A C 1
ATOM 447 O O . ASP A 1 66 ? -19.868 -2.549 -22.333 1.00 94.31 66 ASP A O 1
ATOM 451 N N . SER A 1 67 ? -17.673 -2.531 -22.753 1.00 94.62 67 SER A N 1
ATOM 452 C CA . SER A 1 67 ? -17.490 -3.957 -23.003 1.00 94.62 67 SER A CA 1
ATOM 453 C C . SER A 1 67 ? -16.136 -4.411 -22.454 1.00 94.62 67 SER A C 1
ATOM 455 O O . SER A 1 67 ? -15.327 -3.596 -22.018 1.00 94.62 67 SER A O 1
ATOM 457 N N . ARG A 1 68 ? -15.847 -5.717 -22.486 1.00 93.69 68 ARG A N 1
ATOM 458 C CA . ARG A 1 68 ? -14.532 -6.253 -22.074 1.00 93.69 68 ARG A CA 1
ATOM 459 C C . ARG A 1 68 ? -13.412 -5.989 -23.089 1.00 93.69 68 ARG A C 1
ATOM 461 O O . ARG A 1 68 ? -12.268 -6.344 -22.822 1.00 93.69 68 ARG A O 1
ATOM 468 N N . ALA A 1 69 ? -13.722 -5.414 -24.251 1.00 94.25 69 ALA A N 1
ATOM 469 C CA . ALA A 1 69 ? -12.731 -5.163 -25.288 1.00 94.25 69 ALA A CA 1
ATOM 470 C C . ALA A 1 69 ? -11.625 -4.227 -24.770 1.00 94.25 69 ALA A C 1
ATOM 472 O O . ALA A 1 69 ? -11.914 -3.184 -24.188 1.00 94.25 69 ALA A O 1
ATOM 473 N N . GLY A 1 70 ? -10.364 -4.614 -24.979 1.00 90.50 70 GLY A N 1
ATOM 474 C CA . GLY A 1 70 ? -9.189 -3.839 -24.563 1.00 90.50 70 GLY A CA 1
ATOM 475 C C . GLY A 1 70 ? -8.786 -3.982 -23.091 1.00 90.50 70 GLY A C 1
ATOM 476 O O . GLY A 1 70 ? -7.722 -3.486 -22.725 1.00 90.50 70 GLY A O 1
ATOM 477 N N . ALA A 1 71 ? -9.576 -4.671 -22.262 1.00 93.62 71 ALA A N 1
ATOM 478 C CA . ALA A 1 71 ? -9.166 -5.002 -20.901 1.00 93.62 71 ALA A CA 1
ATOM 479 C C . ALA A 1 71 ? -8.002 -6.010 -20.918 1.00 93.62 71 ALA A C 1
ATOM 481 O O . ALA A 1 71 ? -7.936 -6.880 -21.791 1.00 93.62 71 ALA A O 1
ATOM 482 N N . SER A 1 72 ? -7.096 -5.904 -19.944 1.00 94.06 72 SER A N 1
ATOM 483 C CA . SER A 1 72 ? -5.940 -6.797 -19.833 1.00 94.06 72 SER A CA 1
ATOM 484 C C . SER A 1 72 ? -6.368 -8.276 -19.750 1.00 94.06 72 SER A C 1
ATOM 486 O O . SER A 1 72 ? -7.283 -8.604 -18.984 1.00 94.06 72 SER A O 1
ATOM 488 N N . PRO A 1 73 ? -5.706 -9.188 -20.493 1.00 93.69 73 PRO A N 1
ATOM 489 C CA . PRO A 1 73 ? -5.989 -10.624 -20.429 1.00 93.69 73 PRO A CA 1
ATOM 490 C C . PRO A 1 73 ? -5.580 -11.256 -19.090 1.00 93.69 73 PRO A C 1
ATOM 492 O O . PRO A 1 73 ? -6.061 -12.336 -18.751 1.00 93.69 73 PRO A O 1
ATOM 495 N N . ASP A 1 74 ? -4.730 -10.582 -18.310 1.00 97.38 74 ASP A N 1
ATOM 496 C CA . ASP A 1 74 ? -4.240 -11.084 -17.025 1.00 97.38 74 ASP A CA 1
ATOM 497 C C . ASP A 1 74 ? -5.240 -10.881 -15.873 1.00 97.38 74 ASP A C 1
ATOM 499 O O . ASP A 1 74 ? -5.031 -11.365 -14.758 1.00 97.38 74 ASP A O 1
ATOM 503 N N . LEU A 1 75 ? -6.372 -10.220 -16.118 1.00 97.56 75 LEU A N 1
ATOM 504 C CA . LEU A 1 75 ? -7.424 -10.051 -15.118 1.00 97.56 75 LEU A CA 1
ATOM 505 C C . LEU A 1 75 ? -8.148 -11.375 -14.845 1.00 97.56 75 LEU A C 1
ATOM 507 O O . LEU A 1 75 ? -8.544 -12.090 -15.766 1.00 97.56 75 LEU A O 1
ATOM 511 N N . SER A 1 76 ? -8.354 -11.712 -13.574 1.00 97.75 76 SER A N 1
ATOM 512 C CA . SER A 1 76 ? -9.181 -12.860 -13.177 1.00 97.75 76 SER A CA 1
ATOM 513 C C . SER A 1 76 ? -10.668 -12.538 -13.343 1.00 97.75 76 SER A C 1
ATOM 515 O O . SER A 1 76 ? -11.459 -13.390 -13.744 1.00 97.75 76 SER A O 1
ATOM 517 N N . ALA A 1 77 ? -11.048 -11.286 -13.076 1.00 97.62 77 ALA A N 1
ATOM 518 C CA . ALA A 1 77 ? -12.382 -10.762 -13.330 1.00 97.62 77 ALA A CA 1
ATOM 519 C C . ALA A 1 77 ? -12.326 -9.318 -13.845 1.00 97.62 77 ALA A C 1
ATOM 521 O O . ALA A 1 77 ? -11.431 -8.544 -13.509 1.00 97.62 77 ALA A O 1
ATOM 522 N N . THR A 1 78 ? -13.326 -8.941 -14.641 1.00 98.19 78 THR A N 1
ATOM 523 C CA . THR A 1 78 ? -13.480 -7.584 -15.177 1.00 98.19 78 THR A CA 1
ATOM 524 C C . THR A 1 78 ? -14.855 -7.058 -14.802 1.00 98.19 78 THR A C 1
ATOM 526 O O . THR A 1 78 ? -15.867 -7.659 -15.172 1.00 98.19 78 THR A O 1
ATOM 529 N N . VAL A 1 79 ? -14.884 -5.928 -14.105 1.00 98.00 79 VAL A N 1
ATOM 530 C CA . VAL A 1 79 ? -16.089 -5.147 -13.832 1.00 98.00 79 VAL A CA 1
ATOM 531 C C . VAL A 1 79 ? -16.185 -4.078 -14.913 1.00 98.00 79 VAL A C 1
ATOM 533 O O . VAL A 1 79 ? -15.443 -3.101 -14.894 1.00 98.00 79 VAL A O 1
ATOM 536 N N . VAL A 1 80 ? -17.061 -4.290 -15.893 1.00 97.62 80 VAL A N 1
ATOM 537 C CA . VAL A 1 80 ? -17.311 -3.337 -16.984 1.00 97.62 80 VAL A CA 1
ATOM 538 C C . VAL A 1 80 ? -18.220 -2.229 -16.459 1.00 97.62 80 VAL A C 1
ATOM 540 O O . VAL A 1 80 ? -19.313 -2.525 -15.982 1.00 97.62 80 VAL A O 1
ATOM 543 N N . THR A 1 81 ? -17.772 -0.973 -16.522 1.00 97.38 81 THR A N 1
ATOM 544 C CA . THR A 1 81 ? -18.512 0.151 -15.919 1.00 97.38 81 THR A CA 1
ATOM 545 C C . THR A 1 81 ? -19.160 1.086 -16.937 1.00 97.38 81 THR A C 1
ATOM 547 O O . THR A 1 81 ? -20.200 1.662 -16.639 1.00 97.38 81 THR A O 1
ATOM 550 N N . GLY A 1 82 ? -18.559 1.289 -18.115 1.00 96.44 82 GLY A N 1
ATOM 551 C CA . GLY A 1 82 ? -18.971 2.339 -19.056 1.00 96.44 82 GLY A CA 1
ATOM 552 C C . GLY A 1 82 ? -18.840 3.767 -18.503 1.00 96.44 82 GLY A C 1
ATOM 553 O O . GLY A 1 82 ? -19.425 4.698 -19.048 1.00 96.44 82 GLY A O 1
ATOM 554 N N . MET A 1 83 ? -18.102 3.960 -17.403 1.00 96.31 83 MET A N 1
ATOM 555 C CA . MET A 1 83 ? -18.067 5.221 -16.647 1.00 96.31 83 MET A CA 1
ATOM 556 C C . MET A 1 83 ? -16.879 6.126 -16.996 1.00 96.31 83 MET A C 1
ATOM 558 O O . MET A 1 83 ? -16.682 7.163 -16.354 1.00 96.31 83 MET A O 1
ATOM 562 N N . GLY A 1 84 ? -16.041 5.747 -17.965 1.00 93.62 84 GLY A N 1
ATOM 563 C CA . GLY A 1 84 ? -14.821 6.496 -18.263 1.00 93.62 84 GLY A CA 1
ATOM 564 C C . GLY A 1 84 ? -13.950 6.639 -17.009 1.00 93.62 84 GLY A C 1
ATOM 565 O O . GLY A 1 84 ? -13.628 5.647 -16.365 1.00 93.62 84 GLY A O 1
ATOM 566 N N . GLN A 1 85 ? -13.597 7.871 -16.631 1.00 94.19 85 GLN A N 1
ATOM 567 C CA . GLN A 1 85 ? -12.790 8.146 -15.431 1.00 94.19 85 GLN A CA 1
ATOM 568 C C . GLN A 1 85 ? -13.594 8.144 -14.122 1.00 94.19 85 GLN A C 1
ATOM 570 O O . GLN A 1 85 ? -13.011 8.024 -13.049 1.00 94.19 85 GLN A O 1
ATOM 575 N N . ALA A 1 86 ? -14.930 8.223 -14.165 1.00 95.38 86 ALA A N 1
ATOM 576 C CA . ALA A 1 86 ? -15.736 8.198 -12.940 1.00 95.38 86 ALA A CA 1
ATOM 577 C C . ALA A 1 86 ? -15.626 6.852 -12.193 1.00 95.38 86 ALA A C 1
ATOM 579 O O . ALA A 1 86 ? -15.810 6.797 -10.976 1.00 95.38 86 ALA A O 1
ATOM 580 N N . ARG A 1 87 ? -15.220 5.781 -12.893 1.00 96.56 87 ARG A N 1
ATOM 581 C CA . ARG A 1 87 ? -14.907 4.463 -12.312 1.00 96.56 87 ARG A CA 1
ATOM 582 C C . ARG A 1 87 ? -13.810 4.502 -11.245 1.00 96.56 87 ARG A C 1
ATOM 584 O O . ARG A 1 87 ? -13.745 3.601 -10.414 1.00 96.56 87 ARG A O 1
ATOM 591 N N . ASN A 1 88 ? -12.957 5.529 -11.244 1.00 97.44 88 ASN A N 1
ATOM 592 C CA . ASN A 1 88 ? -11.876 5.687 -10.268 1.00 97.44 88 ASN A CA 1
ATOM 593 C C . ASN A 1 88 ? -12.430 5.719 -8.832 1.00 97.44 88 ASN A C 1
ATOM 595 O O . ASN A 1 88 ? -11.831 5.152 -7.923 1.00 97.44 88 ASN A O 1
ATOM 599 N N . ALA A 1 89 ? -13.623 6.296 -8.634 1.00 97.19 89 ALA A N 1
ATOM 600 C CA . ALA A 1 89 ? -14.294 6.304 -7.336 1.00 97.19 89 ALA A CA 1
ATOM 601 C C . ALA A 1 89 ? -14.706 4.900 -6.871 1.00 97.19 89 ALA A C 1
ATOM 603 O O . ALA A 1 89 ? -14.614 4.616 -5.680 1.00 97.19 89 ALA A O 1
ATOM 604 N N . ILE A 1 90 ? -15.116 4.018 -7.791 1.00 97.94 90 ILE A N 1
ATOM 605 C CA . ILE A 1 90 ? -15.432 2.617 -7.478 1.00 97.94 90 ILE A CA 1
ATOM 606 C C . ILE A 1 90 ? -14.159 1.902 -7.030 1.00 97.94 90 ILE A C 1
ATOM 608 O O . ILE A 1 90 ? -14.150 1.317 -5.954 1.00 97.94 90 ILE A O 1
ATOM 612 N N . LEU A 1 91 ? -13.071 2.022 -7.802 1.00 98.19 91 LEU A N 1
ATOM 613 C CA . LEU A 1 91 ? -11.789 1.394 -7.464 1.00 98.19 91 LEU A CA 1
ATOM 614 C C . LEU A 1 91 ? -11.323 1.782 -6.051 1.00 98.19 91 LEU A C 1
ATOM 616 O O . LEU A 1 91 ? -11.030 0.915 -5.236 1.00 98.19 91 LEU A O 1
ATOM 620 N N . VAL A 1 92 ? -11.300 3.082 -5.752 1.00 97.56 92 VAL A N 1
ATOM 621 C CA . VAL A 1 92 ? -10.827 3.611 -4.463 1.00 97.56 92 VAL A CA 1
ATOM 622 C C . VAL A 1 92 ? -11.759 3.238 -3.301 1.00 97.56 92 VAL A C 1
ATOM 624 O O . VAL A 1 92 ? -11.303 3.009 -2.181 1.00 97.56 92 VAL A O 1
ATOM 627 N N . ARG A 1 93 ? -13.075 3.175 -3.534 1.00 96.62 93 ARG A N 1
ATOM 628 C CA . ARG A 1 93 ? -14.050 2.797 -2.497 1.00 96.62 93 ARG A CA 1
ATOM 629 C C . ARG A 1 93 ? -14.061 1.307 -2.190 1.00 96.62 93 ARG A C 1
ATOM 631 O O . ARG A 1 93 ? -14.448 0.947 -1.086 1.00 96.62 93 ARG A O 1
ATOM 638 N N . SER A 1 94 ? -13.648 0.472 -3.136 1.00 96.50 94 SER A N 1
ATOM 639 C CA . SER A 1 94 ? -13.556 -0.976 -2.947 1.00 96.50 94 SER A CA 1
ATOM 640 C C . SER A 1 94 ? -12.264 -1.429 -2.266 1.00 96.50 94 SER A C 1
ATOM 642 O O . SER A 1 94 ? -12.184 -2.582 -1.874 1.00 96.50 94 SER A O 1
ATOM 644 N N . ALA A 1 95 ? -11.261 -0.561 -2.131 1.00 97.06 95 ALA A N 1
ATOM 645 C CA . ALA A 1 95 ? -9.953 -0.942 -1.610 1.00 97.06 95 ALA A CA 1
ATOM 646 C C . ALA A 1 95 ? -9.821 -0.754 -0.091 1.00 97.06 95 ALA A C 1
ATOM 648 O O . ALA A 1 95 ? -10.395 0.175 0.477 1.00 97.06 95 ALA A O 1
ATOM 649 N N . ASP A 1 96 ? -8.995 -1.585 0.535 1.00 96.12 96 ASP A N 1
ATOM 650 C CA . ASP A 1 96 ? -8.520 -1.441 1.913 1.00 96.12 96 ASP A CA 1
ATOM 651 C C . ASP A 1 96 ? -7.258 -0.567 1.990 1.00 96.12 96 ASP A C 1
ATOM 653 O O . ASP A 1 96 ? -7.039 0.091 3.000 1.00 96.12 96 ASP A O 1
ATOM 657 N N . ALA A 1 97 ? -6.465 -0.494 0.912 1.00 97.75 97 ALA A N 1
ATOM 658 C CA . ALA A 1 97 ? -5.401 0.497 0.714 1.00 97.75 97 ALA A CA 1
ATOM 659 C C . ALA A 1 97 ? -5.148 0.768 -0.780 1.00 97.75 97 ALA A C 1
ATOM 661 O O . ALA A 1 97 ? -5.544 -0.013 -1.650 1.00 97.75 97 ALA A O 1
ATOM 662 N N . LEU A 1 98 ? -4.477 1.882 -1.082 1.00 98.50 98 LEU A N 1
ATOM 663 C CA . LEU A 1 98 ? -4.134 2.310 -2.440 1.00 98.50 98 LEU A CA 1
ATOM 664 C C . LEU A 1 98 ? -2.617 2.443 -2.606 1.00 98.50 98 LEU A C 1
ATOM 666 O O . LEU A 1 98 ? -1.983 3.185 -1.862 1.00 98.50 98 LEU A O 1
ATOM 670 N N . ILE A 1 99 ? -2.057 1.803 -3.631 1.00 98.75 99 ILE A N 1
ATOM 671 C CA . ILE A 1 99 ? -0.678 2.004 -4.087 1.00 98.75 99 ILE A CA 1
ATOM 672 C C . ILE A 1 99 ? -0.707 2.685 -5.458 1.00 98.75 99 ILE A C 1
ATOM 674 O O . ILE A 1 99 ? -1.193 2.115 -6.436 1.00 98.75 99 ILE A O 1
ATOM 678 N N . SER A 1 100 ? -0.144 3.885 -5.567 1.00 98.38 100 SER A N 1
ATOM 679 C CA . SER A 1 100 ? 0.140 4.508 -6.859 1.00 98.38 100 SER A CA 1
ATOM 680 C C . SER A 1 100 ? 1.579 4.232 -7.280 1.00 98.38 100 SER A C 1
ATOM 682 O O . SER A 1 100 ? 2.499 4.531 -6.522 1.00 98.38 100 SER A O 1
ATOM 684 N N . VAL A 1 101 ? 1.784 3.724 -8.492 1.00 98.44 101 VAL A N 1
ATOM 685 C CA . VAL A 1 101 ? 3.103 3.553 -9.113 1.00 98.44 101 VAL A CA 1
ATOM 686 C C . VAL A 1 101 ? 3.252 4.578 -10.233 1.00 98.44 101 VAL A C 1
ATOM 688 O O . VAL A 1 101 ? 2.452 4.593 -11.172 1.00 98.44 101 VAL A O 1
ATOM 691 N N . GLY A 1 102 ? 4.271 5.434 -10.145 1.00 95.75 102 GLY A N 1
ATOM 692 C CA . GLY A 1 102 ? 4.475 6.502 -11.127 1.00 95.75 102 GLY A CA 1
ATOM 693 C C . GLY A 1 102 ? 3.416 7.611 -11.061 1.00 95.75 102 GLY A C 1
ATOM 694 O O . GLY A 1 102 ? 2.716 7.774 -10.059 1.00 95.75 102 GLY A O 1
ATOM 695 N N . GLY A 1 103 ? 3.313 8.430 -12.116 1.00 92.44 103 GLY A N 1
ATOM 696 C CA . GLY A 1 103 ? 2.462 9.629 -12.104 1.00 92.44 103 GLY A CA 1
ATOM 697 C C . GLY A 1 103 ? 1.713 9.908 -13.409 1.00 92.44 103 GLY A C 1
ATOM 698 O O . GLY A 1 103 ? 2.316 10.167 -14.442 1.00 92.44 103 GLY A O 1
ATOM 699 N N . SER A 1 104 ? 0.378 9.938 -13.341 1.00 94.62 104 SER A N 1
ATOM 700 C CA . SER A 1 104 ? -0.506 10.494 -14.381 1.00 94.62 104 SER A CA 1
ATOM 701 C C . SER A 1 104 ? -1.640 11.316 -13.764 1.00 94.62 104 SER A C 1
ATOM 703 O O . SER A 1 104 ? -1.869 11.246 -12.556 1.00 94.62 104 SER A O 1
ATOM 705 N N . TRP A 1 105 ? -2.396 12.057 -14.577 1.00 95.31 105 TRP A N 1
ATOM 706 C CA . TRP A 1 105 ? -3.594 12.768 -14.105 1.00 95.31 105 TRP A CA 1
ATOM 707 C C . TRP A 1 105 ? -4.670 11.827 -13.552 1.00 95.31 105 TRP A C 1
ATOM 709 O O . TRP A 1 105 ? -5.287 12.131 -12.532 1.00 95.31 105 TRP A O 1
ATOM 719 N N . GLY A 1 106 ? -4.863 10.662 -14.181 1.00 95.25 106 GLY A N 1
ATOM 720 C CA . GLY A 1 106 ? -5.770 9.630 -13.669 1.00 95.25 106 GLY A CA 1
ATOM 721 C C . GLY A 1 106 ? -5.317 9.128 -12.298 1.00 95.25 106 GLY A C 1
ATOM 722 O O . GLY A 1 106 ? -6.100 9.134 -11.351 1.00 95.25 106 GLY A O 1
ATOM 723 N N . THR A 1 107 ? -4.024 8.828 -12.166 1.00 96.56 107 THR A N 1
ATOM 724 C CA . THR A 1 107 ? -3.393 8.418 -10.903 1.00 96.56 107 THR A CA 1
ATOM 725 C C . THR A 1 107 ? -3.566 9.478 -9.813 1.00 96.56 107 THR A C 1
ATOM 727 O O . THR A 1 107 ? -3.961 9.153 -8.698 1.00 96.56 107 THR A O 1
ATOM 730 N N . LEU A 1 108 ? -3.347 10.760 -10.134 1.00 96.88 108 LEU A N 1
ATOM 731 C CA . LEU A 1 108 ? -3.542 11.861 -9.186 1.00 96.88 108 LEU A CA 1
ATOM 732 C C . LEU A 1 108 ? -4.999 11.956 -8.715 1.00 96.88 108 LEU A C 1
ATOM 734 O O . LEU A 1 108 ? -5.245 12.225 -7.542 1.00 96.88 108 LEU A O 1
ATOM 738 N N . SER A 1 109 ? -5.968 11.706 -9.603 1.00 97.31 109 SER A N 1
ATOM 739 C CA . SER A 1 109 ? -7.387 11.689 -9.230 1.00 97.31 109 SER A CA 1
ATOM 740 C C . SER A 1 109 ? -7.723 10.558 -8.251 1.00 97.31 109 SER A C 1
ATOM 742 O O . SER A 1 109 ? -8.479 10.780 -7.308 1.00 97.31 109 SER A O 1
ATOM 744 N N . GLU A 1 110 ? -7.135 9.371 -8.425 1.00 98.06 110 GLU A N 1
ATOM 745 C CA . GLU A 1 110 ? -7.325 8.229 -7.521 1.00 98.06 110 GLU A CA 1
ATOM 746 C C . GLU A 1 110 ? -6.662 8.489 -6.160 1.00 98.06 110 GLU A C 1
ATOM 748 O O . GLU A 1 110 ? -7.295 8.252 -5.132 1.00 98.06 110 GLU A O 1
ATOM 753 N N . ILE A 1 111 ? -5.459 9.081 -6.143 1.00 97.50 111 ILE A N 1
ATOM 754 C CA . ILE A 1 111 ? -4.807 9.561 -4.911 1.00 97.50 111 ILE A CA 1
ATOM 755 C C . ILE A 1 111 ? -5.711 10.571 -4.196 1.00 97.50 111 ILE A C 1
ATOM 757 O O . ILE A 1 111 ? -5.994 10.414 -3.012 1.00 97.50 111 ILE A O 1
ATOM 761 N N . ALA A 1 112 ? -6.219 11.586 -4.902 1.00 96.81 112 ALA A N 1
ATOM 762 C CA . ALA A 1 112 ? -7.081 12.609 -4.312 1.00 96.81 112 ALA A CA 1
ATOM 763 C C . ALA A 1 112 ? -8.389 12.025 -3.747 1.00 96.81 112 ALA A C 1
ATOM 765 O O . ALA A 1 112 ? -8.823 12.417 -2.663 1.00 96.81 112 ALA A O 1
ATOM 766 N N . LEU A 1 113 ? -9.004 11.066 -4.448 1.00 97.56 113 LEU A N 1
ATOM 767 C CA . LEU A 1 113 ? -10.176 10.334 -3.961 1.00 97.56 113 LEU A CA 1
ATOM 768 C C . LEU A 1 113 ? -9.851 9.521 -2.699 1.00 97.56 113 LEU A C 1
ATOM 770 O O . LEU A 1 113 ? -10.658 9.517 -1.769 1.00 97.56 113 LEU A O 1
ATOM 774 N N . GLY A 1 114 ? -8.682 8.873 -2.653 1.00 94.56 114 GLY A N 1
ATOM 775 C CA . GLY A 1 114 ? -8.207 8.126 -1.487 1.00 94.56 114 GLY A CA 1
ATOM 776 C C . GLY A 1 114 ? -7.998 9.032 -0.278 1.00 94.56 114 GLY A C 1
ATOM 777 O O . GLY A 1 114 ? -8.576 8.802 0.780 1.00 94.56 114 GLY A O 1
ATOM 778 N N . MET A 1 115 ? -7.291 10.145 -0.474 1.00 92.50 115 MET A N 1
ATOM 779 C CA . MET A 1 115 ? -7.078 11.160 0.559 1.00 92.50 115 MET A CA 1
ATOM 780 C C . MET A 1 115 ? -8.389 11.775 1.061 1.00 92.50 115 MET A C 1
ATOM 782 O O . MET A 1 115 ? -8.548 12.022 2.254 1.00 92.50 115 MET A O 1
ATOM 786 N N . ARG A 1 116 ? -9.371 11.986 0.174 1.00 90.31 116 ARG A N 1
ATOM 787 C CA . ARG A 1 116 ? -10.706 12.473 0.554 1.00 90.31 116 ARG A CA 1
ATOM 788 C C . ARG A 1 116 ? -11.510 11.443 1.352 1.00 90.31 116 ARG A C 1
ATOM 790 O O . ARG A 1 116 ? -12.426 11.843 2.069 1.00 90.31 116 ARG A O 1
ATOM 797 N N . ARG A 1 117 ? -11.207 10.147 1.213 1.00 87.62 117 ARG A N 1
ATOM 798 C CA . ARG A 1 117 ? -11.839 9.064 1.981 1.00 87.62 117 ARG A CA 1
ATOM 799 C C . ARG A 1 117 ? -11.523 9.188 3.472 1.00 87.62 117 ARG A C 1
ATOM 801 O O . ARG A 1 117 ? -12.425 9.028 4.285 1.00 87.62 117 ARG A O 1
ATOM 808 N N . GLY A 1 118 ? -10.283 9.562 3.792 1.00 79.25 118 GLY A N 1
ATOM 809 C CA . GLY A 1 118 ? -9.806 9.872 5.144 1.00 79.25 118 GLY A CA 1
ATOM 810 C C . GLY A 1 118 ? -9.376 8.659 5.976 1.00 79.25 118 GLY A C 1
ATOM 811 O O . GLY A 1 118 ? -8.563 8.814 6.878 1.00 79.25 118 GLY A O 1
ATOM 812 N N . ASP A 1 119 ? -9.873 7.466 5.654 1.00 80.38 119 ASP A N 1
ATOM 813 C CA . ASP A 1 119 ? -9.574 6.189 6.321 1.00 80.38 119 ASP A CA 1
ATOM 814 C C . ASP A 1 119 ? -8.709 5.242 5.472 1.00 80.38 119 ASP A C 1
ATOM 816 O O . ASP A 1 119 ? -8.272 4.207 5.963 1.00 80.38 119 ASP A O 1
ATOM 820 N N . LEU A 1 120 ? -8.473 5.572 4.199 1.00 89.19 120 LEU A N 1
ATOM 821 C CA . LEU A 1 120 ? -7.727 4.731 3.266 1.00 89.19 120 LEU A CA 1
ATOM 822 C C . LEU A 1 120 ? -6.222 5.028 3.350 1.00 89.19 120 LEU A C 1
ATOM 824 O O . LEU A 1 120 ? -5.829 6.154 3.036 1.00 89.19 120 LEU A O 1
ATOM 828 N N . PRO A 1 121 ? -5.361 4.050 3.684 1.00 93.69 121 PRO A N 1
ATOM 829 C CA . PRO A 1 121 ? -3.920 4.191 3.524 1.00 93.69 121 PRO A CA 1
ATOM 830 C C . PRO A 1 121 ? -3.569 4.418 2.050 1.00 93.69 121 PRO A C 1
ATOM 832 O O . PRO A 1 121 ? -3.964 3.642 1.174 1.00 93.69 121 PRO A O 1
ATOM 835 N N . VAL A 1 122 ? -2.820 5.487 1.773 1.00 96.31 122 VAL A N 1
ATOM 836 C CA . VAL A 1 122 ? -2.371 5.838 0.422 1.00 96.31 122 VAL A CA 1
ATOM 837 C C . VAL A 1 122 ? -0.852 5.809 0.370 1.00 96.31 122 VAL A C 1
ATOM 839 O O . VAL A 1 122 ? -0.179 6.527 1.109 1.00 96.31 122 VAL A O 1
ATOM 842 N N . VAL A 1 123 ? -0.320 5.001 -0.539 1.00 97.75 123 VAL A N 1
ATOM 843 C CA . VAL A 1 123 ? 1.109 4.810 -0.762 1.00 97.75 123 VAL A CA 1
ATOM 844 C C . VAL A 1 123 ? 1.482 5.283 -2.160 1.00 97.75 123 VAL A C 1
ATOM 846 O O . VAL A 1 123 ? 0.878 4.858 -3.141 1.00 97.75 123 VAL A O 1
ATOM 849 N N . ALA A 1 124 ? 2.505 6.124 -2.266 1.00 97.50 124 ALA A N 1
ATOM 850 C CA . ALA A 1 124 ? 3.066 6.580 -3.530 1.00 97.50 124 ALA A CA 1
ATOM 851 C C . ALA A 1 124 ? 4.460 5.983 -3.755 1.00 97.50 124 ALA A C 1
ATOM 853 O O . ALA A 1 124 ? 5.422 6.362 -3.086 1.00 97.50 124 ALA A O 1
ATOM 854 N N . LEU A 1 125 ? 4.559 5.058 -4.712 1.00 97.69 125 LEU A N 1
ATOM 855 C CA . LEU A 1 125 ? 5.801 4.463 -5.196 1.00 97.69 125 LEU A CA 1
ATOM 856 C C . LEU A 1 125 ? 6.296 5.238 -6.422 1.00 97.69 125 LEU A C 1
ATOM 858 O O . LEU A 1 125 ? 5.909 4.972 -7.566 1.00 97.69 125 LEU A O 1
ATOM 862 N N . GLY A 1 126 ? 7.154 6.223 -6.167 1.00 90.25 126 GLY A N 1
ATOM 863 C CA . GLY A 1 126 ? 7.570 7.194 -7.179 1.00 90.25 126 GLY A CA 1
ATOM 864 C C . GLY A 1 126 ? 6.417 8.075 -7.688 1.00 90.25 126 GLY A C 1
ATOM 865 O O . GLY A 1 126 ? 5.310 8.070 -7.155 1.00 90.25 126 GLY A O 1
ATOM 866 N N . GLY A 1 127 ? 6.684 8.863 -8.731 1.00 89.00 127 GLY A N 1
ATOM 867 C CA . GLY A 1 127 ? 5.672 9.718 -9.355 1.00 89.00 127 GLY A CA 1
ATOM 868 C C . GLY A 1 127 ? 5.369 10.996 -8.572 1.00 89.00 127 GLY A C 1
ATOM 869 O O . GLY A 1 127 ? 6.250 11.831 -8.366 1.00 89.00 127 GLY A O 1
ATOM 870 N N . TRP A 1 128 ? 4.100 11.188 -8.207 1.00 90.69 128 TRP A N 1
ATOM 871 C CA . TRP A 1 128 ? 3.620 12.440 -7.621 1.00 90.69 128 TRP A CA 1
ATOM 872 C C . TRP A 1 128 ? 4.171 12.679 -6.215 1.00 90.69 128 TRP A C 1
ATOM 874 O O . TRP A 1 128 ? 4.069 11.821 -5.346 1.00 90.69 128 TRP A O 1
ATOM 884 N N . ARG A 1 129 ? 4.659 13.899 -5.969 1.00 91.81 129 ARG A N 1
ATOM 885 C CA . ARG A 1 129 ? 4.865 14.458 -4.627 1.00 91.81 129 ARG A CA 1
ATOM 886 C C . ARG A 1 129 ? 3.951 15.660 -4.472 1.00 91.81 129 ARG A C 1
ATOM 888 O O . ARG A 1 129 ? 4.083 16.628 -5.218 1.00 91.81 129 ARG A O 1
ATOM 895 N N . ILE A 1 130 ? 2.991 15.576 -3.556 1.00 90.19 130 ILE A N 1
ATOM 896 C CA . ILE A 1 130 ? 1.954 16.600 -3.413 1.00 90.19 130 ILE A CA 1
ATOM 897 C C . ILE A 1 130 ? 2.338 17.534 -2.272 1.00 90.19 130 ILE A C 1
ATOM 899 O O . ILE A 1 130 ? 2.530 17.099 -1.137 1.00 90.19 130 ILE A O 1
ATOM 903 N N . HIS A 1 131 ? 2.431 18.821 -2.591 1.00 90.38 131 HIS A N 1
ATOM 904 C CA . HIS A 1 131 ? 2.742 19.887 -1.650 1.00 90.38 131 HIS A CA 1
ATOM 905 C C . HIS A 1 131 ? 1.573 20.876 -1.576 1.00 90.38 131 HIS A C 1
ATOM 907 O O . HIS A 1 131 ? 0.886 21.112 -2.573 1.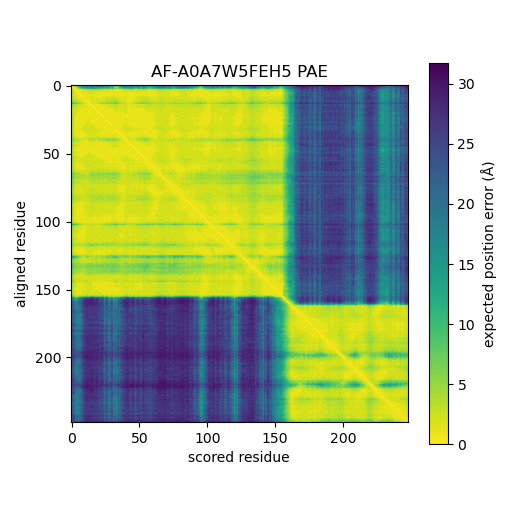00 90.38 131 HIS A O 1
ATOM 913 N N . ALA A 1 132 ? 1.341 21.441 -0.394 1.00 87.75 132 ALA A N 1
ATOM 914 C CA . ALA A 1 132 ? 0.445 22.567 -0.195 1.00 87.75 132 ALA A CA 1
ATOM 915 C C . ALA A 1 132 ? 1.033 23.848 -0.815 1.00 87.75 132 ALA A C 1
ATOM 917 O O . ALA A 1 132 ? 2.178 23.881 -1.273 1.00 87.75 132 ALA A O 1
ATOM 918 N N . ALA A 1 133 ? 0.240 24.922 -0.836 1.00 92.75 133 ALA A N 1
ATOM 919 C CA . ALA A 1 133 ? 0.633 26.191 -1.453 1.00 92.75 133 ALA A CA 1
ATOM 920 C C . ALA A 1 133 ? 1.887 26.825 -0.815 1.00 92.75 133 ALA A C 1
ATOM 922 O O . ALA A 1 133 ? 2.598 27.572 -1.480 1.00 92.75 133 ALA A O 1
ATOM 923 N N . ASP A 1 134 ? 2.168 26.511 0.450 1.00 92.06 134 ASP A N 1
ATOM 924 C CA . ASP A 1 134 ? 3.353 26.950 1.194 1.00 92.06 134 ASP A CA 1
ATOM 925 C C . ASP A 1 134 ? 4.580 26.034 0.998 1.00 92.06 134 ASP A C 1
ATOM 927 O O . ASP A 1 134 ? 5.619 26.238 1.622 1.00 92.06 134 ASP A O 1
ATOM 931 N N . GLY A 1 135 ? 4.476 25.021 0.131 1.00 89.94 135 GLY A N 1
ATOM 932 C CA . GLY A 1 135 ? 5.536 24.053 -0.142 1.00 89.94 135 GLY A CA 1
ATOM 933 C C . GLY A 1 135 ? 5.625 22.908 0.868 1.00 89.94 135 GLY A C 1
ATOM 934 O O . GLY A 1 135 ? 6.432 21.994 0.674 1.00 89.94 135 GLY A O 1
ATOM 935 N N . THR A 1 136 ? 4.798 22.889 1.916 1.00 84.81 136 THR A N 1
ATOM 936 C CA . THR A 1 136 ? 4.775 21.771 2.868 1.00 84.81 136 THR A CA 1
ATOM 937 C C . THR A 1 136 ? 4.193 20.511 2.215 1.00 84.81 136 THR A C 1
ATOM 939 O O . THR A 1 136 ? 3.245 20.609 1.435 1.00 84.81 136 THR A O 1
ATOM 942 N N . PRO A 1 137 ? 4.743 19.307 2.460 1.00 81.44 137 PRO A N 1
ATOM 943 C CA . PRO A 1 137 ? 4.140 18.074 1.958 1.00 81.44 137 PRO A CA 1
ATOM 944 C C . PRO A 1 137 ? 2.721 17.889 2.504 1.00 81.44 137 PRO A C 1
ATOM 946 O O . PRO A 1 137 ? 2.494 18.032 3.706 1.00 81.44 137 PRO A O 1
ATOM 949 N N . VAL A 1 138 ? 1.775 17.523 1.638 1.00 81.44 138 VAL A N 1
ATOM 950 C CA . VAL A 1 138 ? 0.419 17.175 2.081 1.00 81.44 138 VAL A CA 1
ATOM 951 C C . VAL A 1 138 ? 0.494 15.906 2.943 1.00 81.44 138 VAL A C 1
ATOM 953 O O . VAL A 1 138 ? 1.035 14.896 2.478 1.00 81.44 138 VAL A O 1
ATOM 956 N N . PRO A 1 139 ? -0.019 15.929 4.188 1.00 81.19 139 PRO A N 1
ATOM 957 C CA . PRO A 1 139 ? 0.070 14.789 5.093 1.00 81.19 139 PRO A CA 1
ATOM 958 C C . PRO A 1 139 ? -0.835 13.637 4.645 1.00 81.19 139 PRO A C 1
ATOM 960 O O . PRO A 1 139 ? -1.841 13.849 3.975 1.00 81.19 139 PRO A O 1
ATOM 963 N N . GLY A 1 140 ? -0.498 12.417 5.072 1.00 82.12 140 GLY A N 1
ATOM 964 C CA . GLY A 1 140 ? -1.323 11.214 4.899 1.00 82.12 140 GLY A CA 1
ATOM 965 C C . GLY A 1 140 ? -0.974 10.333 3.695 1.00 82.12 140 GLY A C 1
ATOM 966 O O . GLY A 1 140 ? -1.420 9.192 3.653 1.00 82.12 140 GLY A O 1
ATOM 967 N N . ILE A 1 141 ? -0.126 10.804 2.774 1.00 90.12 141 ILE A N 1
ATOM 968 C CA . ILE A 1 141 ? 0.472 9.955 1.731 1.00 90.12 141 ILE A CA 1
ATOM 969 C C . ILE A 1 141 ? 1.794 9.392 2.255 1.00 90.12 141 ILE A C 1
ATOM 971 O O . ILE A 1 141 ? 2.692 10.151 2.628 1.00 90.12 141 ILE A O 1
ATOM 975 N N . HIS A 1 142 ? 1.933 8.069 2.253 1.00 92.50 142 HIS A N 1
ATOM 976 C CA . HIS A 1 142 ? 3.204 7.405 2.509 1.00 92.50 142 HIS A CA 1
ATOM 977 C C . HIS A 1 142 ? 4.013 7.315 1.212 1.00 92.50 142 HIS A C 1
ATOM 979 O O . HIS A 1 142 ? 3.583 6.688 0.248 1.00 92.50 142 HIS A O 1
ATOM 985 N N . TYR A 1 143 ? 5.185 7.942 1.166 1.00 93.31 143 TYR A N 1
ATOM 986 C CA . TYR A 1 143 ? 6.065 7.885 -0.001 1.00 93.31 143 TYR A CA 1
ATOM 987 C C . TYR A 1 143 ? 7.063 6.740 0.164 1.00 93.31 143 TYR A C 1
ATOM 989 O O . TYR A 1 143 ? 7.859 6.765 1.100 1.00 93.31 143 TYR A O 1
ATOM 997 N N . ALA A 1 144 ? 7.019 5.769 -0.745 1.00 93.62 144 ALA A N 1
ATOM 998 C CA . ALA A 1 144 ? 7.884 4.596 -0.743 1.00 93.62 144 ALA A CA 1
ATOM 999 C C . ALA A 1 144 ? 8.889 4.648 -1.903 1.00 93.62 144 ALA A C 1
ATOM 1001 O O . ALA A 1 144 ? 8.565 5.084 -3.011 1.00 93.62 144 ALA A O 1
ATOM 1002 N N . ASP A 1 145 ? 10.099 4.143 -1.657 1.00 91.38 145 ASP A N 1
ATOM 1003 C CA . ASP A 1 145 ? 11.175 4.094 -2.657 1.00 91.38 145 ASP A CA 1
ATOM 1004 C C . ASP A 1 145 ? 11.275 2.730 -3.365 1.00 91.38 145 ASP A C 1
ATOM 1006 O O . ASP A 1 145 ? 11.836 2.631 -4.464 1.00 91.38 145 ASP A O 1
ATOM 1010 N N . THR A 1 146 ? 10.703 1.679 -2.765 1.00 96.69 146 THR A N 1
ATOM 1011 C CA . THR A 1 146 ? 10.742 0.298 -3.268 1.00 96.69 146 THR A CA 1
ATOM 1012 C C . THR A 1 146 ? 9.352 -0.351 -3.294 1.00 96.69 146 THR A C 1
ATOM 1014 O O . THR A 1 146 ? 8.496 -0.006 -2.472 1.00 96.69 146 THR A O 1
ATOM 1017 N N . PRO A 1 147 ? 9.108 -1.309 -4.213 1.00 98.38 147 PRO A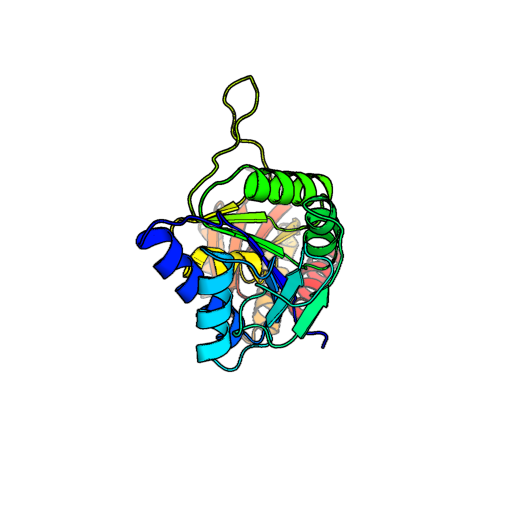 N 1
ATOM 1018 C CA . PRO A 1 147 ? 7.901 -2.138 -4.203 1.00 98.38 147 PRO A CA 1
ATOM 1019 C C . PRO A 1 147 ? 7.636 -2.813 -2.855 1.00 98.38 147 PRO A C 1
ATOM 1021 O O . PRO A 1 147 ? 6.498 -2.842 -2.398 1.00 98.38 147 PRO A O 1
ATOM 1024 N N . GLU A 1 148 ? 8.684 -3.322 -2.210 1.00 97.31 148 GLU A N 1
ATOM 1025 C CA . GLU A 1 148 ? 8.617 -4.025 -0.930 1.00 97.31 148 GLU A CA 1
ATOM 1026 C C . GLU A 1 148 ? 8.063 -3.122 0.175 1.00 97.31 148 GLU A C 1
ATOM 1028 O O . GLU A 1 148 ? 7.063 -3.469 0.799 1.00 97.31 148 GLU A O 1
ATOM 1033 N N . SER A 1 149 ? 8.650 -1.933 0.350 1.00 94.19 149 SER A N 1
ATOM 1034 C CA . SER A 1 149 ? 8.186 -0.955 1.342 1.00 94.19 149 SER A CA 1
ATOM 1035 C C . SER A 1 149 ? 6.763 -0.482 1.040 1.00 94.19 149 SER A C 1
ATOM 1037 O O . SER A 1 149 ? 5.953 -0.321 1.955 1.00 94.19 149 SER A O 1
ATOM 1039 N N . ALA A 1 150 ? 6.422 -0.318 -0.243 1.00 97.38 150 ALA A N 1
ATOM 1040 C CA . ALA A 1 150 ? 5.083 0.095 -0.634 1.00 97.38 150 ALA A CA 1
ATOM 1041 C C . ALA A 1 150 ? 4.017 -0.949 -0.258 1.00 97.38 150 ALA A C 1
ATOM 1043 O O . ALA A 1 150 ? 2.963 -0.601 0.278 1.00 97.38 150 ALA A O 1
ATOM 1044 N N . VAL A 1 151 ? 4.296 -2.227 -0.525 1.00 97.44 151 VAL A N 1
ATOM 1045 C CA . VAL A 1 151 ? 3.388 -3.342 -0.226 1.00 97.44 151 VAL A CA 1
ATOM 1046 C C . VAL A 1 151 ? 3.295 -3.603 1.274 1.00 97.44 151 VAL A C 1
ATOM 1048 O O . VAL A 1 151 ? 2.193 -3.794 1.783 1.00 97.44 151 VAL A O 1
ATOM 1051 N N . GLU A 1 152 ? 4.416 -3.561 1.995 1.00 91.75 152 GLU A N 1
ATOM 1052 C CA . GLU A 1 152 ? 4.436 -3.670 3.456 1.00 91.75 152 GLU A CA 1
ATOM 1053 C C . GLU A 1 152 ? 3.530 -2.614 4.099 1.00 91.75 152 GLU A C 1
ATOM 1055 O O . GLU A 1 152 ? 2.677 -2.943 4.927 1.00 91.75 152 GLU A O 1
ATOM 1060 N N . HIS A 1 153 ? 3.636 -1.358 3.654 1.00 89.25 153 HIS A N 1
ATOM 1061 C CA . HIS A 1 153 ? 2.786 -0.292 4.167 1.00 89.25 153 HIS A CA 1
ATOM 1062 C C . HIS A 1 153 ? 1.308 -0.494 3.821 1.00 89.25 153 HIS A C 1
ATOM 1064 O O . HIS A 1 153 ? 0.449 -0.374 4.693 1.00 89.25 153 HIS A O 1
ATOM 1070 N N . ALA A 1 154 ? 1.002 -0.835 2.567 1.00 94.50 154 ALA A N 1
ATOM 1071 C CA . ALA A 1 154 ? -0.373 -1.004 2.100 1.00 94.50 154 ALA A CA 1
ATOM 1072 C C . ALA A 1 154 ? -1.104 -2.182 2.761 1.00 94.50 154 ALA A C 1
ATOM 1074 O O . ALA A 1 154 ? -2.303 -2.100 3.002 1.00 94.50 154 ALA A O 1
ATOM 1075 N N . LEU A 1 155 ? -0.397 -3.265 3.090 1.00 91.50 155 LEU A N 1
ATOM 1076 C CA . LEU A 1 155 ? -0.974 -4.414 3.793 1.00 91.50 155 LEU A CA 1
ATOM 1077 C C . LEU A 1 155 ? -1.209 -4.154 5.290 1.00 91.50 155 LEU A C 1
ATOM 1079 O O . LEU A 1 155 ? -1.572 -5.084 6.006 1.00 91.50 155 LEU A O 1
ATOM 1083 N N . GLY A 1 156 ? -0.946 -2.938 5.784 1.00 75.12 156 GLY A N 1
ATOM 1084 C CA . GLY A 1 156 ? -0.973 -2.651 7.218 1.00 75.12 156 GLY A CA 1
ATOM 1085 C C . GLY A 1 156 ? 0.142 -3.360 7.990 1.00 75.12 156 GLY A C 1
ATOM 1086 O O . GLY A 1 156 ? 0.137 -3.355 9.212 1.00 75.12 156 GLY A O 1
ATOM 1087 N N . ARG A 1 157 ? 1.134 -3.932 7.291 1.00 57.06 157 ARG A N 1
ATOM 1088 C CA . ARG A 1 157 ? 2.361 -4.470 7.903 1.00 57.06 157 ARG A CA 1
ATOM 1089 C C . ARG A 1 157 ? 3.355 -3.360 8.260 1.00 57.06 157 ARG A C 1
ATOM 1091 O O . ARG A 1 157 ? 4.370 -3.607 8.894 1.00 57.06 157 ARG A O 1
ATOM 1098 N N . SER A 1 158 ? 3.025 -2.115 7.920 1.00 41.38 158 SER A N 1
ATOM 1099 C CA . SER A 1 158 ? 3.599 -0.921 8.530 1.00 41.38 158 SER A CA 1
ATOM 1100 C C . SER A 1 158 ? 3.039 -0.741 9.939 1.00 41.38 158 SER A C 1
ATOM 1102 O O . SER A 1 158 ? 1.980 -0.131 10.074 1.00 41.38 158 SER A O 1
ATOM 1104 N N . ARG A 1 159 ? 3.781 -1.220 10.944 1.00 43.62 159 ARG A N 1
ATOM 1105 C CA . ARG A 1 159 ? 3.994 -0.722 12.326 1.00 43.62 159 ARG A CA 1
ATOM 1106 C C . ARG A 1 159 ? 2.979 0.235 13.006 1.00 43.62 159 ARG A C 1
ATOM 1108 O O . ARG A 1 159 ? 3.374 1.005 13.878 1.00 43.62 159 ARG A O 1
ATOM 1115 N N . ARG A 1 160 ? 1.698 0.259 12.634 1.00 40.38 160 ARG A N 1
ATOM 1116 C CA . ARG A 1 160 ? 0.659 1.095 13.268 1.00 40.38 160 ARG A CA 1
ATOM 1117 C C . ARG A 1 160 ? -0.110 0.351 14.352 1.00 40.38 160 ARG A C 1
ATOM 1119 O O . ARG A 1 160 ? -0.609 1.023 15.242 1.00 40.38 160 ARG A O 1
ATOM 1126 N N . ASP A 1 161 ? -0.078 -0.979 14.324 1.00 49.41 161 ASP A N 1
ATOM 1127 C CA . ASP A 1 161 ? -0.448 -1.829 15.462 1.00 49.41 161 ASP A CA 1
ATOM 1128 C C . ASP A 1 161 ? 0.781 -2.213 16.309 1.00 49.41 161 ASP A C 1
ATOM 1130 O O . ASP A 1 161 ? 0.639 -2.644 17.443 1.00 49.41 161 ASP A O 1
ATOM 1134 N N . ASP A 1 162 ? 2.001 -1.959 15.818 1.00 65.25 162 ASP A N 1
ATOM 1135 C CA . ASP A 1 162 ? 3.251 -2.340 16.492 1.00 65.25 162 ASP A CA 1
ATOM 1136 C C . ASP A 1 162 ? 3.652 -1.406 17.636 1.00 65.25 162 ASP A C 1
ATOM 1138 O O . ASP A 1 162 ? 4.764 -1.535 18.148 1.00 65.25 162 ASP A O 1
ATOM 1142 N N . VAL A 1 163 ? 2.811 -0.428 17.995 1.00 80.94 163 VAL A N 1
ATOM 1143 C CA . VAL A 1 163 ? 3.053 0.459 19.136 1.00 80.94 163 VAL A CA 1
ATOM 1144 C C . VAL A 1 163 ? 1.781 0.664 19.946 1.00 80.94 163 VAL A C 1
ATOM 1146 O O . VAL A 1 163 ? 0.851 1.311 19.473 1.00 80.94 163 VAL A O 1
ATOM 1149 N N . VAL A 1 164 ? 1.783 0.198 21.193 1.00 88.00 164 VAL A N 1
ATOM 1150 C CA . VAL A 1 164 ? 0.772 0.558 22.199 1.00 88.00 164 VAL A CA 1
ATOM 1151 C C . VAL A 1 164 ? 1.432 1.491 23.201 1.00 88.00 164 VAL A C 1
ATOM 1153 O O . VAL A 1 164 ? 2.535 1.208 23.671 1.00 88.00 164 VAL A O 1
ATOM 1156 N N . ALA A 1 165 ? 0.800 2.620 23.500 1.00 90.38 165 ALA A N 1
ATOM 1157 C CA . ALA A 1 165 ? 1.384 3.638 24.358 1.00 90.38 165 ALA A CA 1
ATOM 1158 C C . ALA A 1 165 ? 0.346 4.226 25.307 1.00 90.38 165 ALA A C 1
ATOM 1160 O O . ALA A 1 165 ? -0.734 4.616 24.868 1.00 90.38 165 ALA A O 1
ATOM 1161 N N . ASP A 1 166 ? 0.720 4.324 26.575 1.00 92.06 166 ASP A N 1
ATOM 1162 C CA . ASP A 1 166 ? -0.019 5.024 27.622 1.00 92.06 166 ASP A CA 1
ATOM 1163 C C . ASP A 1 166 ? 0.937 5.300 28.796 1.00 92.06 166 ASP A C 1
ATOM 1165 O O . ASP A 1 166 ? 2.139 5.024 28.716 1.00 92.06 166 ASP A O 1
ATOM 1169 N N . TRP A 1 167 ? 0.423 5.854 29.884 1.00 92.12 167 TRP A N 1
ATOM 1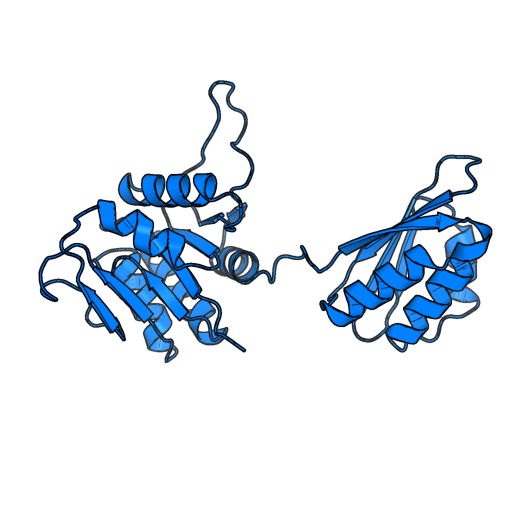170 C CA . TRP A 1 167 ? 1.183 6.102 31.102 1.00 92.12 167 TRP A CA 1
ATOM 1171 C C . TRP A 1 167 ? 0.873 5.071 32.191 1.00 92.12 167 TRP A C 1
ATOM 1173 O O . TRP A 1 167 ? -0.213 4.502 32.240 1.00 92.12 167 TRP A O 1
ATOM 1183 N N . VAL A 1 168 ? 1.827 4.870 33.102 1.00 91.44 168 VAL A N 1
ATOM 1184 C CA . VAL A 1 168 ? 1.619 4.167 34.382 1.00 91.44 168 VAL A CA 1
ATOM 1185 C C . VAL A 1 168 ? 2.186 4.999 35.528 1.00 91.44 168 VAL A C 1
ATOM 1187 O O . VAL A 1 168 ? 3.043 5.868 35.321 1.00 91.44 168 VAL A O 1
ATOM 1190 N N . SER A 1 169 ? 1.742 4.743 36.758 1.00 91.19 169 SER A N 1
ATOM 1191 C CA . SER A 1 169 ? 2.403 5.317 37.935 1.00 91.19 169 SER A CA 1
ATOM 1192 C C . SER A 1 169 ? 3.797 4.702 38.134 1.00 91.19 169 SER A C 1
ATOM 1194 O O . SER A 1 169 ? 4.037 3.537 37.815 1.00 91.19 169 SER A O 1
ATOM 1196 N N . GLU A 1 170 ? 4.738 5.471 38.691 1.00 89.19 170 GLU A N 1
ATOM 1197 C CA . GLU A 1 170 ? 6.107 4.989 38.947 1.00 89.19 170 GLU A CA 1
ATOM 1198 C C . GLU A 1 170 ? 6.123 3.749 39.861 1.00 89.19 170 GLU A C 1
ATOM 1200 O O . GLU A 1 170 ? 6.912 2.831 39.647 1.00 89.19 170 GLU A O 1
ATOM 1205 N N . GLU A 1 171 ? 5.205 3.678 40.829 1.00 91.44 171 GLU A N 1
ATOM 1206 C CA . GLU A 1 171 ? 5.048 2.520 41.721 1.00 91.44 171 GLU A CA 1
ATOM 1207 C C . GLU A 1 171 ? 4.581 1.248 40.995 1.00 91.44 171 GLU A C 1
ATOM 1209 O O . GLU A 1 171 ? 4.856 0.143 41.463 1.00 91.44 171 GLU A O 1
ATOM 1214 N N . ASN A 1 172 ? 3.923 1.387 39.840 1.00 94.06 172 ASN A N 1
ATOM 1215 C CA . ASN A 1 172 ? 3.406 0.272 39.054 1.00 94.06 172 ASN A CA 1
ATOM 1216 C C . ASN A 1 172 ? 4.292 -0.102 37.856 1.00 94.06 172 ASN A C 1
ATOM 1218 O O . ASN A 1 172 ? 4.008 -1.104 37.201 1.00 94.06 172 ASN A O 1
ATOM 1222 N N . LEU A 1 173 ? 5.388 0.622 37.592 1.00 92.94 173 LEU A N 1
ATOM 1223 C CA . LEU A 1 173 ? 6.271 0.367 36.446 1.00 92.94 173 LEU A CA 1
ATOM 1224 C C . LEU A 1 173 ? 6.830 -1.063 36.434 1.00 92.94 173 LEU A C 1
ATOM 1226 O O . LEU A 1 173 ? 6.726 -1.757 35.424 1.00 92.94 173 LEU A O 1
ATOM 1230 N N . VAL A 1 174 ? 7.401 -1.518 37.555 1.00 94.25 174 VAL A N 1
ATOM 1231 C CA . VAL A 1 174 ? 7.983 -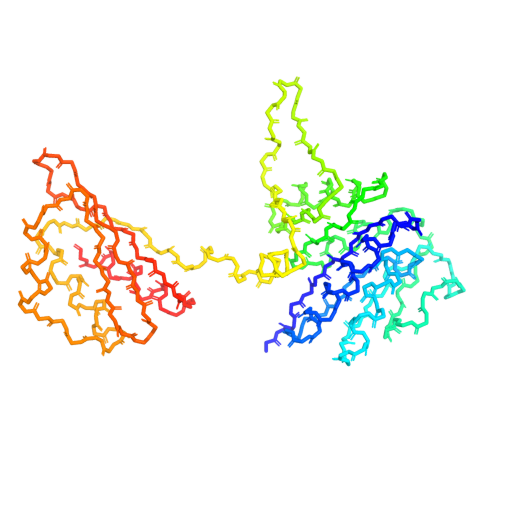2.871 37.650 1.00 94.25 174 VAL A CA 1
ATOM 1232 C C . VAL A 1 174 ? 6.901 -3.925 37.427 1.00 94.25 174 VAL A C 1
ATOM 1234 O O . VAL A 1 174 ? 7.067 -4.827 36.610 1.00 94.25 174 VAL A O 1
ATOM 1237 N N . ARG A 1 175 ? 5.738 -3.753 38.065 1.00 95.38 175 ARG A N 1
ATOM 1238 C CA . ARG A 1 175 ? 4.599 -4.660 37.905 1.00 95.38 175 ARG A CA 1
ATOM 1239 C C . ARG A 1 175 ? 4.088 -4.698 36.464 1.00 95.38 175 ARG A C 1
ATOM 1241 O O . ARG A 1 175 ? 3.769 -5.774 35.967 1.00 95.38 175 ARG A O 1
ATOM 1248 N N . PHE A 1 176 ? 4.016 -3.554 35.786 1.00 96.06 176 PHE A N 1
ATOM 1249 C CA . PHE A 1 176 ? 3.635 -3.490 34.377 1.00 96.06 176 PHE A CA 1
ATOM 1250 C C . PHE A 1 176 ? 4.604 -4.301 33.509 1.00 96.06 176 PHE A C 1
ATOM 1252 O O . PHE A 1 176 ? 4.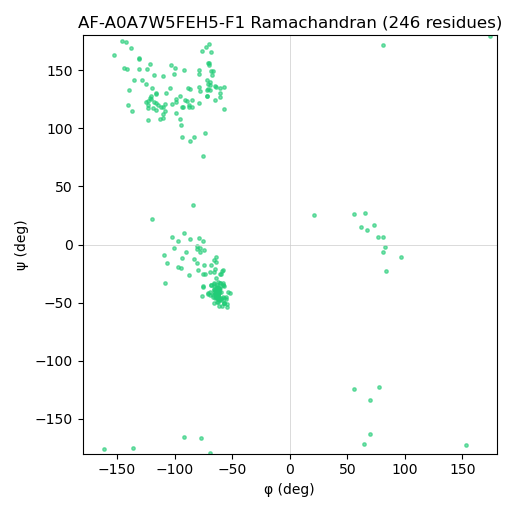161 -5.118 32.702 1.00 96.06 176 PHE A O 1
ATOM 1259 N N . LEU A 1 177 ? 5.916 -4.131 33.702 1.00 96.06 177 LEU A N 1
ATOM 1260 C CA . LEU A 1 177 ? 6.934 -4.848 32.930 1.00 96.06 177 LEU A CA 1
ATOM 1261 C C . LEU A 1 177 ? 6.926 -6.355 33.205 1.00 96.06 177 LEU A C 1
ATOM 1263 O O . LEU A 1 177 ? 7.045 -7.136 32.262 1.00 96.06 177 LEU A O 1
ATOM 1267 N N . GLU A 1 178 ? 6.713 -6.782 34.450 1.00 96.00 178 GLU A N 1
ATOM 1268 C CA . GLU A 1 178 ? 6.552 -8.198 34.798 1.00 96.00 178 GLU A CA 1
ATOM 1269 C C . GLU A 1 178 ? 5.332 -8.832 34.114 1.00 96.00 178 GLU A C 1
ATOM 1271 O O . GLU A 1 178 ? 5.425 -9.927 33.556 1.00 96.00 178 GLU A O 1
ATOM 1276 N N . GLU A 1 179 ? 4.172 -8.168 34.157 1.00 96.69 179 GLU A N 1
ATOM 1277 C CA . GLU A 1 179 ? 2.948 -8.665 33.516 1.00 96.69 179 GLU A CA 1
ATOM 1278 C C . GLU A 1 179 ? 3.097 -8.694 31.987 1.00 96.69 179 GLU A C 1
ATOM 1280 O O . GLU A 1 179 ? 2.716 -9.676 31.345 1.00 96.69 179 GLU A O 1
ATOM 1285 N N . LEU A 1 180 ? 3.723 -7.666 31.402 1.00 96.50 180 LEU A N 1
ATOM 1286 C CA . LEU A 1 180 ? 3.996 -7.593 29.966 1.00 96.50 180 LEU A CA 1
ATOM 1287 C C . LEU A 1 180 ? 4.926 -8.732 29.541 1.00 96.50 180 LEU A C 1
ATOM 1289 O O . LEU A 1 180 ? 4.675 -9.407 28.544 1.00 96.50 180 LEU A O 1
ATOM 1293 N N . SER A 1 181 ? 5.964 -8.984 30.335 1.00 96.56 181 SER A N 1
ATOM 1294 C CA . SER A 1 181 ? 6.914 -10.073 30.122 1.00 96.56 181 SER A CA 1
ATOM 1295 C C . SER A 1 181 ? 6.229 -11.435 30.186 1.00 96.56 181 SER A C 1
ATOM 1297 O O . SER A 1 181 ? 6.415 -12.264 29.293 1.00 96.56 181 SER A O 1
ATOM 1299 N N . ARG A 1 182 ? 5.338 -11.642 31.165 1.00 95.62 182 ARG A N 1
ATOM 1300 C CA . ARG A 1 182 ? 4.526 -12.862 31.269 1.00 95.62 182 ARG A CA 1
ATOM 1301 C C . ARG A 1 182 ? 3.615 -13.067 30.059 1.00 95.62 182 ARG A C 1
ATOM 1303 O O . ARG A 1 182 ? 3.483 -14.204 29.605 1.00 95.62 182 ARG A O 1
ATOM 1310 N N . LEU A 1 183 ? 3.025 -12.003 29.505 1.00 94.00 183 LEU A N 1
ATOM 1311 C CA . LEU A 1 183 ? 2.185 -12.093 28.301 1.00 94.00 183 LEU A CA 1
ATOM 1312 C C . LEU A 1 183 ? 2.935 -12.638 27.081 1.00 94.00 183 LEU A C 1
ATOM 1314 O O . LEU A 1 183 ? 2.327 -13.342 26.274 1.00 94.00 183 LEU A O 1
ATOM 1318 N N . ILE A 1 184 ? 4.228 -12.336 26.964 1.00 94.31 184 ILE A N 1
ATOM 1319 C CA . ILE A 1 184 ? 5.081 -12.778 25.851 1.00 94.31 184 ILE A CA 1
ATOM 1320 C C . ILE A 1 184 ? 5.998 -13.956 26.216 1.00 94.31 184 ILE A C 1
ATOM 1322 O O . ILE A 1 184 ? 6.859 -14.332 25.423 1.00 94.31 184 ILE A O 1
ATOM 1326 N N . GLY A 1 185 ? 5.849 -14.545 27.406 1.00 92.88 185 GLY A N 1
ATOM 1327 C CA . GLY A 1 185 ? 6.687 -15.657 27.867 1.00 92.88 185 GLY A CA 1
ATOM 1328 C C . GLY A 1 185 ? 8.163 -15.298 28.083 1.00 92.88 185 GLY A C 1
ATOM 1329 O O . GLY A 1 185 ? 9.019 -16.169 27.947 1.00 92.88 185 GLY A O 1
ATOM 1330 N N . TYR A 1 186 ? 8.463 -14.032 28.379 1.00 95.38 186 TYR A N 1
ATOM 1331 C CA . TYR A 1 186 ? 9.788 -13.573 28.792 1.00 95.38 186 TYR A CA 1
ATOM 1332 C C . TYR A 1 186 ? 9.951 -13.726 30.313 1.00 95.38 186 TYR A C 1
ATOM 1334 O O . TYR A 1 186 ? 9.044 -13.376 31.071 1.00 95.38 186 TYR A O 1
ATOM 1342 N N . ASP A 1 187 ? 11.092 -14.267 30.746 1.00 94.38 187 ASP A N 1
ATOM 1343 C CA . ASP A 1 187 ? 11.433 -14.456 32.162 1.00 94.38 187 ASP A CA 1
ATOM 1344 C C . ASP A 1 187 ? 12.088 -13.178 32.696 1.00 94.38 187 ASP A C 1
ATOM 1346 O O . ASP A 1 187 ? 13.295 -12.991 32.566 1.00 94.38 187 ASP A O 1
ATOM 1350 N N . TYR A 1 188 ? 11.255 -12.266 33.197 1.00 95.31 188 TYR A N 1
ATOM 1351 C CA . TYR A 1 188 ? 11.687 -10.978 33.738 1.00 95.31 188 TYR A CA 1
ATOM 1352 C C . TYR A 1 188 ? 12.388 -11.167 35.084 1.00 95.31 188 TYR A C 1
ATOM 1354 O O . TYR A 1 188 ? 11.822 -11.790 35.988 1.00 95.31 188 TYR A O 1
ATOM 1362 N N . ASP A 1 189 ? 13.592 -10.614 35.236 1.00 93.75 189 ASP A N 1
ATOM 1363 C CA . ASP A 1 189 ? 14.419 -10.824 36.423 1.00 93.75 189 ASP A CA 1
ATOM 1364 C C . ASP A 1 189 ? 15.100 -9.548 36.968 1.00 93.75 189 ASP A C 1
ATOM 1366 O O . ASP A 1 189 ? 14.894 -8.419 36.522 1.00 93.75 189 ASP A O 1
ATOM 1370 N N . HIS A 1 190 ? 15.937 -9.732 37.992 1.00 91.81 190 HIS A N 1
ATOM 1371 C CA . HIS A 1 190 ? 16.676 -8.651 38.651 1.00 91.81 190 HIS A CA 1
ATOM 1372 C C . HIS A 1 190 ? 17.614 -7.841 37.732 1.00 91.81 190 HIS A C 1
ATOM 1374 O O . HIS A 1 190 ? 17.977 -6.716 38.083 1.00 91.81 190 HIS A O 1
ATOM 1380 N N . LEU A 1 191 ? 18.052 -8.388 36.594 1.00 89.94 191 LEU A N 1
ATOM 1381 C CA . LEU A 1 191 ? 18.871 -7.665 35.622 1.00 89.94 191 LEU A CA 1
ATOM 1382 C C . LEU A 1 191 ? 18.020 -6.672 34.831 1.00 89.94 191 LEU A C 1
ATOM 1384 O O . LEU A 1 191 ? 18.496 -5.569 34.553 1.00 89.94 191 LEU A O 1
ATOM 1388 N N . ASP A 1 192 ? 16.771 -7.028 34.523 1.00 92.12 192 ASP A N 1
ATOM 1389 C CA . ASP A 1 192 ? 15.815 -6.111 33.904 1.00 92.12 192 ASP A CA 1
ATOM 1390 C C . ASP A 1 192 ? 15.521 -4.928 34.837 1.00 92.12 192 ASP A C 1
ATOM 1392 O O . ASP A 1 192 ? 15.619 -3.771 34.427 1.00 92.12 192 ASP A O 1
ATOM 1396 N N . GLU A 1 193 ? 15.274 -5.188 36.125 1.00 90.69 193 GLU A N 1
ATOM 1397 C CA . GLU A 1 193 ? 15.081 -4.123 37.119 1.00 90.69 193 GLU A CA 1
ATOM 1398 C C . GLU A 1 193 ? 16.316 -3.226 37.270 1.00 90.69 193 GLU A C 1
ATOM 1400 O O . GLU A 1 193 ? 16.202 -1.999 37.347 1.00 90.69 193 GLU A O 1
ATOM 1405 N N . ALA A 1 194 ? 17.515 -3.816 37.285 1.00 89.31 194 ALA A N 1
ATOM 1406 C CA . ALA A 1 194 ? 18.756 -3.054 37.368 1.00 89.31 194 ALA A CA 1
ATOM 1407 C C . ALA A 1 194 ? 18.947 -2.130 36.152 1.00 89.31 194 ALA A C 1
ATOM 1409 O O . ALA A 1 194 ? 19.501 -1.038 36.299 1.00 89.31 194 ALA A O 1
ATOM 1410 N N . ALA A 1 195 ? 18.464 -2.524 34.968 1.00 86.88 195 ALA A N 1
ATOM 1411 C CA . ALA A 1 195 ? 18.498 -1.685 33.772 1.00 86.88 195 ALA A CA 1
ATOM 1412 C C . ALA A 1 195 ? 17.611 -0.435 33.915 1.00 86.88 195 ALA A C 1
ATOM 1414 O O . ALA A 1 195 ? 17.996 0.640 33.452 1.00 86.88 195 ALA A O 1
ATOM 1415 N N . LEU A 1 196 ? 16.483 -0.526 34.631 1.00 85.69 196 LEU A N 1
ATOM 1416 C CA . LEU A 1 196 ? 15.604 0.622 34.903 1.00 85.69 196 LEU A CA 1
ATOM 1417 C C . LEU A 1 196 ? 16.287 1.704 35.750 1.00 85.69 196 LEU A C 1
ATOM 1419 O O . LEU A 1 196 ? 15.999 2.896 35.602 1.00 85.69 196 LEU A O 1
ATOM 1423 N N . ALA A 1 197 ? 17.242 1.316 36.600 1.00 81.62 197 ALA A N 1
ATOM 1424 C CA . ALA A 1 197 ? 18.012 2.249 37.421 1.00 81.62 197 ALA A CA 1
ATOM 1425 C C . ALA A 1 197 ? 18.921 3.182 36.597 1.00 81.62 197 ALA A C 1
ATOM 1427 O O . ALA A 1 197 ? 19.396 4.189 37.126 1.00 81.62 197 ALA A O 1
ATOM 1428 N N . ALA A 1 198 ? 19.132 2.900 35.303 1.00 77.81 198 ALA A N 1
ATOM 1429 C CA . ALA A 1 198 ? 19.842 3.791 34.384 1.00 77.81 198 ALA A CA 1
ATOM 1430 C C . ALA A 1 198 ? 19.116 5.136 34.162 1.00 77.81 198 ALA A C 1
ATOM 1432 O O . ALA A 1 198 ? 19.732 6.098 33.699 1.00 77.81 198 ALA A O 1
ATOM 1433 N N . GLY A 1 199 ? 17.836 5.225 34.545 1.00 74.00 199 GLY A N 1
ATOM 1434 C CA . GLY A 1 199 ? 17.010 6.416 34.392 1.00 74.00 199 GLY A CA 1
ATOM 1435 C C . GLY A 1 199 ? 16.440 6.565 32.981 1.00 74.00 199 GLY A C 1
ATOM 1436 O O . GLY A 1 199 ? 16.779 5.828 32.064 1.00 74.00 199 GLY A O 1
ATOM 1437 N N . THR A 1 200 ? 15.536 7.526 32.810 1.00 77.06 200 THR A N 1
ATOM 1438 C CA . THR A 1 200 ? 14.839 7.799 31.545 1.00 77.06 200 THR A CA 1
ATOM 1439 C C . THR A 1 200 ? 15.465 8.982 30.787 1.00 77.06 200 THR A C 1
ATOM 1441 O O . THR A 1 200 ? 15.940 9.918 31.438 1.00 77.06 200 THR A O 1
ATOM 1444 N N . PRO A 1 201 ? 15.376 9.037 29.444 1.00 83.19 201 PRO A N 1
ATOM 1445 C CA . PRO A 1 201 ? 14.708 8.063 28.582 1.00 83.19 201 PRO A CA 1
ATOM 1446 C C . PRO A 1 201 ? 15.471 6.736 28.517 1.00 83.19 201 PRO A C 1
ATOM 1448 O O . PRO A 1 201 ? 16.697 6.731 28.428 1.00 83.19 201 PRO A O 1
ATOM 1451 N N . LEU A 1 202 ? 14.736 5.626 28.561 1.00 89.31 202 LEU A N 1
ATOM 1452 C CA . LEU A 1 202 ? 15.289 4.273 28.509 1.00 89.31 202 LEU A CA 1
ATOM 1453 C C . LEU A 1 202 ? 14.581 3.473 27.426 1.00 89.31 202 LEU A C 1
ATOM 1455 O O . LEU A 1 202 ? 13.368 3.576 27.271 1.00 89.31 202 LEU A O 1
ATOM 1459 N N . ARG A 1 203 ? 15.340 2.649 26.707 1.00 91.88 203 ARG A N 1
ATOM 1460 C CA . ARG A 1 203 ? 14.803 1.612 25.828 1.00 91.88 203 ARG A CA 1
ATOM 1461 C C . ARG A 1 203 ? 15.244 0.264 26.359 1.00 91.88 203 ARG A C 1
ATOM 1463 O O . ARG A 1 203 ? 16.444 0.037 26.501 1.00 91.88 203 ARG A O 1
ATOM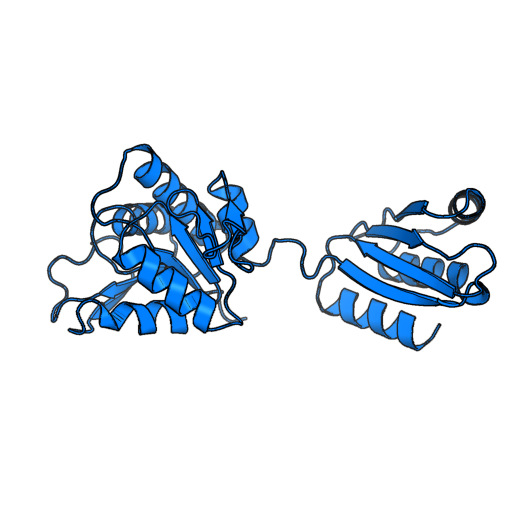 1470 N N . HIS A 1 204 ? 14.280 -0.592 26.664 1.00 92.94 204 HIS A N 1
ATOM 1471 C CA . HIS A 1 204 ? 14.506 -1.892 27.279 1.00 92.94 204 HIS A CA 1
ATOM 1472 C C . HIS A 1 204 ? 13.914 -3.006 26.406 1.00 92.94 204 HIS A C 1
ATOM 1474 O O . HIS A 1 204 ? 12.702 -3.008 26.170 1.00 92.94 204 HIS A O 1
ATOM 1480 N N . PRO A 1 205 ? 14.730 -3.933 25.879 1.00 92.94 205 PRO A N 1
ATOM 1481 C CA . PRO A 1 205 ? 14.233 -5.050 25.086 1.00 92.94 205 PRO A CA 1
ATOM 1482 C C . PRO A 1 205 ? 13.654 -6.151 25.984 1.00 92.94 205 PRO A C 1
ATOM 1484 O O . PRO A 1 205 ? 14.288 -6.565 26.948 1.00 92.94 205 PRO A O 1
ATOM 1487 N N . LEU A 1 206 ? 12.490 -6.687 25.618 1.00 93.94 206 LEU A N 1
ATOM 1488 C CA . LEU A 1 206 ? 11.902 -7.885 26.216 1.00 93.94 206 LEU A CA 1
ATOM 1489 C C . LEU A 1 206 ? 11.901 -9.008 25.174 1.00 93.94 206 LEU A C 1
ATOM 1491 O O . LEU A 1 206 ? 11.142 -8.993 24.201 1.00 93.94 206 LEU A O 1
ATOM 1495 N N . MET A 1 207 ? 12.766 -10.002 25.368 1.00 90.88 207 MET A N 1
ATOM 1496 C CA . MET A 1 207 ? 13.091 -11.023 24.359 1.00 90.88 207 MET A CA 1
ATOM 1497 C C . MET A 1 207 ? 12.096 -12.198 24.321 1.00 90.88 207 MET A C 1
ATOM 1499 O O . MET A 1 207 ? 12.485 -13.341 24.080 1.00 90.88 207 MET A O 1
ATOM 1503 N N . GLY A 1 208 ? 10.815 -11.930 24.583 1.00 89.06 208 GLY A N 1
ATOM 1504 C CA . GLY A 1 208 ? 9.741 -12.923 24.517 1.00 89.06 208 GLY A CA 1
ATOM 1505 C C . GLY A 1 208 ? 9.293 -13.254 23.090 1.00 89.06 208 GLY A C 1
ATOM 1506 O O . GLY A 1 208 ? 9.958 -12.936 22.105 1.00 89.06 208 GLY A O 1
ATOM 1507 N N . THR A 1 209 ? 8.144 -13.921 22.970 1.00 86.81 209 THR A N 1
ATOM 1508 C CA . THR A 1 209 ? 7.485 -14.234 21.693 1.00 86.81 209 THR A CA 1
ATOM 1509 C C . THR A 1 209 ? 6.054 -13.672 21.687 1.00 86.81 209 THR A C 1
ATOM 1511 O O . THR A 1 209 ? 5.189 -14.244 22.352 1.00 86.81 209 THR A O 1
ATOM 1514 N N . PRO A 1 210 ? 5.766 -12.596 20.928 1.00 87.44 210 PRO A N 1
ATOM 1515 C CA . PRO A 1 210 ? 6.693 -11.838 20.081 1.00 87.44 210 PRO A CA 1
ATOM 1516 C C . PRO A 1 210 ? 7.716 -11.032 20.907 1.00 87.44 210 PRO A C 1
ATOM 1518 O O . PRO A 1 210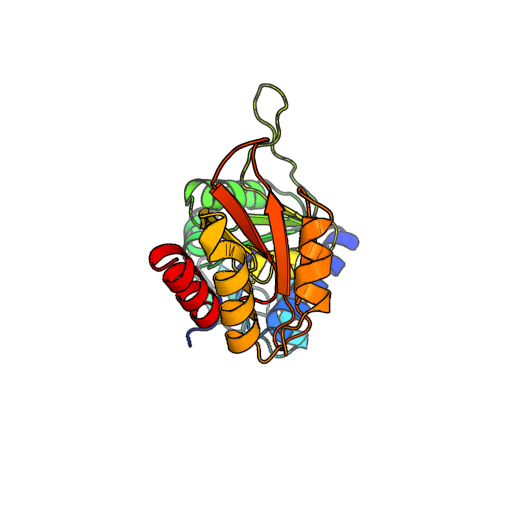 ? 7.424 -10.681 22.050 1.00 87.44 210 PRO A O 1
ATOM 1521 N N . PRO A 1 211 ? 8.903 -10.720 20.351 1.00 88.44 211 PRO A N 1
ATOM 1522 C CA . PRO A 1 211 ? 9.847 -9.828 21.011 1.00 88.44 211 PRO A CA 1
ATOM 1523 C C . PRO A 1 211 ? 9.294 -8.401 21.009 1.00 88.44 211 PRO A C 1
ATOM 1525 O O . PRO A 1 211 ? 8.771 -7.936 19.989 1.00 88.44 211 PRO A O 1
ATOM 1528 N N . LEU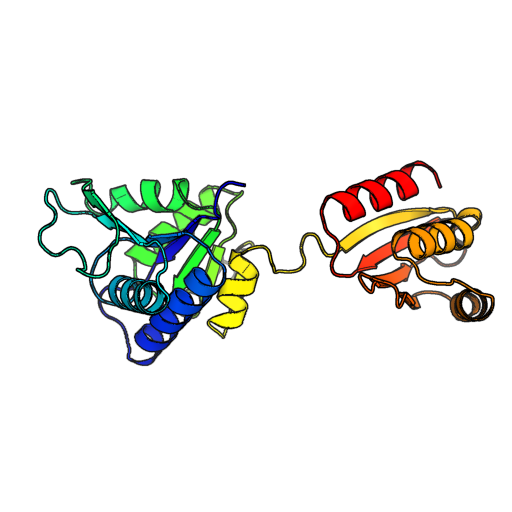 A 1 212 ? 9.435 -7.714 22.140 1.00 93.44 212 LEU A N 1
ATOM 1529 C CA . LEU A 1 212 ? 8.981 -6.339 22.332 1.00 93.44 212 LEU A CA 1
ATOM 1530 C C . LEU A 1 212 ? 10.159 -5.431 22.722 1.00 93.44 212 LEU A C 1
ATOM 1532 O O . LEU A 1 212 ? 11.150 -5.881 23.289 1.00 93.44 212 LEU A O 1
ATOM 1536 N N . GLU A 1 213 ? 10.047 -4.139 22.443 1.00 94.00 213 GLU A N 1
ATOM 1537 C CA . GLU A 1 213 ? 10.951 -3.089 22.919 1.00 94.00 213 GLU A CA 1
ATOM 1538 C C . GLU A 1 213 ? 10.117 -2.048 23.662 1.00 94.00 213 GLU A C 1
ATOM 1540 O O . GLU A 1 213 ? 9.176 -1.490 23.104 1.00 94.00 213 GLU A O 1
ATOM 1545 N N . VAL A 1 214 ? 10.450 -1.785 24.921 1.00 94.25 214 VAL A N 1
ATOM 1546 C CA . VAL A 1 214 ? 9.735 -0.814 25.749 1.00 94.25 214 VAL A CA 1
ATOM 1547 C C . VAL A 1 214 ? 10.546 0.473 25.830 1.00 94.25 214 VAL A C 1
ATOM 1549 O O . VAL A 1 214 ? 11.686 0.466 26.287 1.00 94.25 214 VAL A O 1
ATOM 1552 N N . GLU A 1 215 ? 9.965 1.586 25.395 1.00 94.19 215 GLU A N 1
ATOM 1553 C CA . GLU A 1 215 ? 10.514 2.930 25.567 1.00 94.19 215 GLU A CA 1
ATOM 1554 C C . GLU A 1 215 ? 9.830 3.604 26.762 1.00 94.19 215 GLU A C 1
ATOM 1556 O O . GLU A 1 215 ? 8.604 3.680 26.827 1.00 94.19 215 GLU A O 1
ATOM 1561 N N . LEU A 1 216 ? 10.633 4.080 27.712 1.00 93.12 216 LEU A N 1
ATOM 1562 C CA . LEU A 1 216 ? 10.192 4.732 28.940 1.00 93.12 216 LEU A CA 1
ATOM 1563 C C . LEU A 1 216 ? 10.663 6.185 28.951 1.00 93.12 216 LEU A C 1
ATOM 1565 O O . LEU A 1 216 ? 11.856 6.460 28.778 1.00 93.12 216 LEU A O 1
ATOM 1569 N N . SER A 1 217 ? 9.758 7.116 29.235 1.00 91.50 217 SER A N 1
ATOM 1570 C CA . SER A 1 217 ? 10.076 8.530 29.456 1.00 91.50 217 SER A CA 1
ATOM 1571 C C . SER A 1 217 ? 9.339 9.074 30.674 1.00 91.50 217 SER A C 1
ATOM 1573 O O . SER A 1 217 ? 8.192 8.723 30.913 1.00 91.50 217 SER A O 1
ATOM 1575 N N . ARG A 1 218 ? 9.988 9.939 31.460 1.00 86.00 218 ARG A N 1
ATOM 1576 C CA . ARG A 1 218 ? 9.346 10.622 32.592 1.00 86.00 218 ARG A CA 1
ATOM 1577 C C . ARG A 1 218 ? 9.863 12.044 32.734 1.00 86.00 218 ARG A C 1
ATOM 1579 O O . ARG A 1 218 ? 11.022 12.325 32.409 1.00 86.00 218 ARG A O 1
ATOM 1586 N N . GLU A 1 219 ? 9.030 12.924 33.273 1.00 79.00 219 GLU A N 1
ATOM 1587 C CA . GLU A 1 219 ? 9.475 14.249 33.693 1.00 79.00 219 GLU A CA 1
ATOM 1588 C C . GLU A 1 219 ? 10.348 14.151 34.961 1.00 79.00 219 GLU A C 1
ATOM 1590 O O . GLU A 1 219 ? 10.055 13.350 35.853 1.00 79.00 219 GLU A O 1
ATOM 1595 N N . PRO A 1 220 ? 11.423 14.951 35.095 1.00 72.81 220 PRO A N 1
ATOM 1596 C CA . PRO A 1 220 ? 12.247 14.955 36.302 1.00 72.81 220 PRO A CA 1
ATOM 1597 C C . PRO A 1 220 ? 11.424 15.260 37.565 1.00 72.81 220 PRO A C 1
ATOM 1599 O O . PRO A 1 220 ? 10.890 16.356 37.715 1.00 72.81 220 PRO A O 1
ATOM 1602 N N . GLY A 1 221 ? 11.350 14.298 38.490 1.00 70.81 221 GLY A N 1
ATOM 1603 C CA . GLY A 1 221 ? 10.561 14.415 39.724 1.00 70.81 221 GLY A CA 1
ATOM 1604 C C . GLY A 1 221 ? 9.060 14.140 39.561 1.00 70.81 221 GLY A C 1
ATOM 1605 O O . GLY A 1 221 ? 8.313 14.331 40.519 1.00 70.81 221 GLY A O 1
ATOM 1606 N N . GLY A 1 222 ? 8.618 13.704 38.377 1.00 77.62 222 GLY A N 1
ATOM 1607 C CA . GLY A 1 222 ? 7.255 13.241 38.134 1.00 77.62 222 GLY A CA 1
ATOM 1608 C C . GLY A 1 222 ? 7.034 11.812 38.634 1.00 77.62 222 GLY A C 1
ATOM 1609 O O . GLY A 1 222 ? 7.934 10.981 38.573 1.00 77.62 222 GLY A O 1
ATOM 1610 N N . SER A 1 223 ? 5.818 11.529 39.102 1.00 84.50 223 SER A N 1
ATOM 1611 C CA . SER A 1 223 ? 5.387 10.211 39.600 1.00 84.50 223 SER A CA 1
ATOM 1612 C C . SER A 1 223 ? 4.754 9.323 38.519 1.00 84.50 223 SER A C 1
ATOM 1614 O O . SER A 1 223 ? 4.118 8.318 38.838 1.00 84.50 223 SER A O 1
ATOM 1616 N N . VAL A 1 224 ? 4.841 9.739 37.256 1.00 90.00 224 VAL A N 1
ATOM 1617 C CA . VAL A 1 224 ? 4.204 9.104 36.098 1.00 90.00 224 VAL A CA 1
ATOM 1618 C C . VAL A 1 224 ? 5.280 8.799 35.069 1.00 90.00 224 VAL A C 1
ATOM 1620 O O . VAL A 1 224 ? 6.177 9.614 34.845 1.00 90.00 224 VAL A O 1
ATOM 1623 N N . VAL A 1 225 ? 5.185 7.623 34.460 1.00 90.12 225 VAL A N 1
ATOM 1624 C CA . VAL A 1 225 ? 6.097 7.154 33.420 1.00 90.12 225 VAL A CA 1
ATOM 1625 C C . VAL A 1 225 ? 5.284 6.928 32.153 1.00 90.12 225 VAL A C 1
ATOM 1627 O O . VAL A 1 225 ? 4.388 6.088 32.134 1.00 90.12 225 VAL A O 1
ATOM 1630 N N . ASP A 1 226 ? 5.597 7.681 31.102 1.00 92.44 226 ASP A N 1
ATOM 1631 C CA . ASP A 1 226 ? 5.096 7.423 29.755 1.00 92.44 226 ASP A CA 1
ATOM 1632 C C . ASP A 1 226 ? 5.783 6.172 29.206 1.00 92.44 226 ASP A C 1
ATOM 1634 O O . ASP A 1 226 ? 7.017 6.082 29.193 1.00 92.44 226 ASP A O 1
ATOM 1638 N N . ILE A 1 227 ? 4.983 5.223 28.726 1.00 94.12 227 ILE A N 1
ATOM 1639 C CA . ILE A 1 227 ? 5.447 3.954 28.179 1.00 94.12 227 ILE A CA 1
ATOM 1640 C C . ILE A 1 227 ? 5.011 3.840 26.724 1.00 94.12 227 ILE A C 1
ATOM 1642 O O . ILE A 1 227 ? 3.853 4.063 26.374 1.00 94.12 227 ILE A O 1
ATOM 1646 N N . ARG A 1 228 ? 5.935 3.416 25.861 1.00 94.12 228 ARG A N 1
ATOM 1647 C CA . ARG A 1 228 ? 5.626 2.950 24.507 1.00 94.12 228 ARG A CA 1
ATOM 1648 C C . ARG A 1 228 ? 6.147 1.539 24.332 1.00 94.12 228 ARG A C 1
ATOM 1650 O O . ARG A 1 228 ? 7.343 1.294 24.447 1.00 94.12 228 ARG A O 1
ATOM 1657 N N . VAL A 1 229 ? 5.249 0.612 24.044 1.00 93.81 229 VAL A N 1
ATOM 1658 C CA . VAL A 1 229 ? 5.579 -0.785 23.781 1.00 93.81 229 VAL A CA 1
ATOM 1659 C C . VAL A 1 229 ? 5.614 -0.981 22.281 1.00 93.81 229 VAL A C 1
ATOM 1661 O O . VAL A 1 229 ? 4.582 -0.878 21.631 1.00 93.81 229 VAL A O 1
ATOM 1664 N N . HIS A 1 230 ? 6.794 -1.255 21.744 1.00 91.44 230 HIS A N 1
ATOM 1665 C CA . HIS A 1 230 ? 7.032 -1.524 20.338 1.00 91.44 230 HIS A CA 1
ATOM 1666 C C . HIS A 1 230 ? 7.169 -3.030 20.084 1.00 91.44 230 HIS A C 1
ATOM 1668 O O . HIS A 1 230 ? 7.750 -3.734 20.903 1.00 91.44 230 HIS A O 1
ATOM 1674 N N . GLY A 1 231 ? 6.741 -3.536 18.930 1.00 84.94 231 GLY A N 1
ATOM 1675 C CA . GLY A 1 231 ? 7.010 -4.925 18.529 1.00 84.94 231 GLY A CA 1
ATOM 1676 C C . GLY A 1 231 ? 5.955 -5.477 17.586 1.00 84.94 231 GLY A C 1
ATOM 1677 O O . GLY A 1 231 ? 5.099 -4.730 17.149 1.00 84.94 231 GLY A O 1
ATOM 1678 N N . ALA A 1 232 ? 6.001 -6.772 17.270 1.00 80.25 232 ALA A N 1
ATOM 1679 C CA . ALA A 1 232 ? 4.965 -7.416 16.454 1.00 80.25 232 ALA A CA 1
ATOM 1680 C C . ALA A 1 232 ? 3.691 -7.638 17.291 1.00 80.25 232 ALA A C 1
ATOM 1682 O O . ALA A 1 232 ? 3.444 -8.744 17.774 1.00 80.25 232 ALA A O 1
ATOM 1683 N N . ILE A 1 233 ? 2.931 -6.571 17.526 1.00 84.31 233 ILE A N 1
ATOM 1684 C CA . ILE A 1 233 ? 1.789 -6.564 18.440 1.00 84.31 233 ILE A CA 1
ATOM 1685 C C . ILE A 1 233 ? 0.514 -6.811 17.633 1.00 84.31 233 ILE A C 1
ATOM 1687 O O . ILE A 1 233 ? 0.056 -5.961 16.877 1.00 84.31 233 ILE A O 1
ATOM 1691 N N . ASP A 1 234 ? -0.066 -8.003 17.783 1.00 81.25 234 ASP A N 1
ATOM 1692 C CA . ASP A 1 234 ? -1.365 -8.309 17.182 1.00 81.25 234 ASP A CA 1
ATOM 1693 C C . ASP A 1 234 ? -2.525 -7.649 17.966 1.00 81.25 234 ASP A C 1
ATOM 1695 O O . ASP A 1 234 ? -2.338 -7.228 19.111 1.00 81.25 234 ASP A O 1
ATOM 1699 N N . PRO A 1 235 ? -3.753 -7.583 17.413 1.00 78.38 235 PRO A N 1
ATOM 1700 C CA . PRO A 1 235 ? -4.881 -6.940 18.093 1.00 78.38 235 PRO A CA 1
ATOM 1701 C C . PRO A 1 235 ? -5.264 -7.552 19.452 1.00 78.38 235 PRO A C 1
ATOM 1703 O O . PRO A 1 235 ? -5.847 -6.870 20.293 1.00 78.38 235 PRO A O 1
ATOM 1706 N N . ILE A 1 236 ? -4.970 -8.838 19.688 1.00 82.69 236 ILE A N 1
ATOM 1707 C CA . ILE A 1 236 ? -5.263 -9.504 20.966 1.00 82.69 236 ILE A CA 1
ATOM 1708 C C . ILE A 1 236 ? -4.237 -9.069 22.012 1.00 82.69 236 ILE A C 1
ATOM 1710 O O . ILE A 1 236 ? -4.605 -8.775 23.152 1.00 82.69 236 ILE A O 1
ATOM 1714 N N . LEU A 1 237 ? -2.960 -9.033 21.635 1.00 87.62 237 LEU A N 1
ATOM 1715 C CA . LEU A 1 237 ? -1.882 -8.548 22.482 1.00 87.62 237 LEU A CA 1
ATOM 1716 C C . LEU A 1 237 ? -2.050 -7.052 22.764 1.00 87.62 237 LEU A C 1
ATOM 1718 O O . LEU A 1 237 ? -1.949 -6.663 23.924 1.00 87.62 237 LEU A O 1
ATOM 1722 N N . ALA A 1 238 ? -2.411 -6.247 21.761 1.00 87.38 238 ALA A N 1
ATOM 1723 C CA . ALA A 1 238 ? -2.705 -4.825 21.932 1.00 87.38 238 ALA A CA 1
ATOM 1724 C C . ALA A 1 238 ? -3.783 -4.595 23.001 1.00 87.38 238 ALA A C 1
ATOM 1726 O O . ALA A 1 238 ? -3.529 -3.924 23.998 1.00 87.38 238 ALA A O 1
ATOM 1727 N N . ALA A 1 239 ? -4.938 -5.259 22.873 1.00 83.00 239 ALA A N 1
ATOM 1728 C CA . ALA A 1 239 ? -6.039 -5.133 23.830 1.00 83.00 239 ALA A CA 1
ATOM 1729 C C . ALA A 1 239 ? -5.655 -5.563 25.260 1.00 83.00 239 ALA A C 1
ATOM 1731 O O . ALA A 1 239 ? -6.147 -5.008 26.246 1.00 83.00 239 ALA A O 1
ATOM 1732 N N . ARG A 1 240 ? -4.771 -6.561 25.400 1.00 92.31 240 ARG A N 1
ATOM 1733 C CA . ARG A 1 240 ? -4.243 -6.985 26.706 1.00 92.31 240 ARG A CA 1
ATOM 1734 C C . ARG A 1 240 ? -3.318 -5.933 27.311 1.00 92.31 240 ARG A C 1
ATOM 1736 O O . ARG A 1 240 ? -3.458 -5.655 28.497 1.00 92.31 240 ARG A O 1
ATOM 1743 N N . ILE A 1 241 ? -2.431 -5.340 26.512 1.00 93.81 241 ILE A N 1
ATOM 1744 C CA . ILE A 1 241 ? -1.528 -4.268 26.954 1.00 93.81 241 ILE A CA 1
ATOM 1745 C C . ILE A 1 241 ? -2.337 -3.025 27.362 1.00 93.81 241 ILE A C 1
ATOM 1747 O O . ILE A 1 241 ? -2.119 -2.482 28.440 1.00 93.81 241 ILE A O 1
ATOM 1751 N N . GLU A 1 242 ? -3.339 -2.630 26.575 1.00 91.50 242 GLU A N 1
ATOM 1752 C CA . GLU A 1 242 ? -4.262 -1.533 26.916 1.00 91.50 242 GLU A CA 1
ATOM 1753 C C . GLU A 1 242 ? -5.021 -1.799 28.223 1.00 91.50 242 GLU A C 1
ATOM 1755 O O . GLU A 1 242 ? -5.170 -0.915 29.065 1.00 91.50 242 GLU A O 1
ATOM 1760 N N . THR A 1 243 ? -5.462 -3.042 28.438 1.00 89.81 243 THR A N 1
ATOM 1761 C CA . THR A 1 243 ? -6.113 -3.432 29.697 1.00 89.81 243 THR A CA 1
ATOM 1762 C C . THR A 1 243 ? -5.158 -3.305 30.885 1.00 89.81 243 THR A C 1
ATOM 1764 O O . THR A 1 243 ? -5.595 -2.943 31.974 1.00 89.81 243 THR A O 1
ATOM 1767 N N . MET A 1 244 ? -3.863 -3.581 30.702 1.00 92.88 244 MET A N 1
ATOM 1768 C CA . MET A 1 244 ? -2.868 -3.402 31.760 1.00 92.88 244 MET A CA 1
ATOM 1769 C C . MET A 1 244 ? -2.687 -1.930 32.124 1.00 92.88 244 MET A C 1
ATOM 1771 O O . MET A 1 244 ? -2.713 -1.626 33.312 1.00 92.88 244 MET A O 1
ATOM 1775 N N . PHE A 1 245 ? -2.582 -1.037 31.135 1.00 91.19 245 PHE A N 1
ATOM 1776 C CA . PHE A 1 245 ? -2.517 0.413 31.366 1.00 91.19 245 PHE A CA 1
ATOM 1777 C C . PHE A 1 245 ? -3.725 0.941 32.150 1.00 91.19 245 PHE A C 1
ATOM 1779 O O . PHE A 1 245 ? -3.598 1.812 32.997 1.00 91.19 245 PHE A O 1
ATOM 1786 N N . ALA A 1 246 ? -4.914 0.376 31.929 1.00 85.00 246 ALA A N 1
ATOM 1787 C CA . ALA A 1 246 ? -6.108 0.775 32.672 1.00 85.00 246 ALA A CA 1
ATOM 1788 C C . ALA A 1 246 ? -6.150 0.264 34.131 1.00 85.00 246 ALA A C 1
ATOM 1790 O O . ALA A 1 246 ? -6.959 0.750 34.924 1.00 85.00 246 ALA A O 1
ATOM 1791 N N . LEU A 1 247 ? -5.349 -0.750 34.480 1.00 83.38 247 LEU A N 1
ATOM 1792 C CA . LEU A 1 247 ? -5.379 -1.430 35.784 1.00 83.38 247 LEU A CA 1
ATOM 1793 C C . LEU A 1 247 ? -4.191 -1.088 36.697 1.00 83.38 247 LEU A C 1
ATOM 1795 O O . LEU A 1 247 ? -4.252 -1.404 37.891 1.00 83.38 247 LEU A O 1
ATOM 1799 N N . LEU A 1 248 ? -3.127 -0.507 36.141 1.00 80.19 248 LEU A N 1
ATOM 1800 C CA . LEU A 1 248 ? -1.833 -0.233 36.771 1.00 80.19 248 LEU A CA 1
ATOM 1801 C C . LEU A 1 248 ? -1.456 1.233 36.544 1.00 80.19 248 LEU A C 1
ATOM 1803 O O . LEU A 1 248 ? -1.151 1.923 37.540 1.00 80.19 248 LEU A O 1
#

Organism: NCBI:txid113559

Mean predicted aligned error: 12.42 Å

Radius of gyration: 22.7 Å; Cα contacts (8 Å, |Δi|>4): 528; chains: 1; bounding box: 39×44×67 Å